Protein AF-A0A1I1YSG8-F1 (afdb_monomer_lite)

Sequence (200 aa):
MDFLTKIHLIKENAFDRLKYILCMRNKAVDENINRKFSKITLKFNRYLRQESHEIKENDGLEVFPCIYSEQLEISSKKGTIEIKQHFDDELECVKIYYMPEAVEMLFEYYRTIGVFSDFYELKEPIIKENNNDFIEAVIDEYILVLEYCKSKKIEVRGSFDLSGLPRNYSEFVNPLLDFLEFFNITEMFNSHLYLNKRTK

Structure (mmCIF, N/CA/C/O backbone):
data_AF-A0A1I1YSG8-F1
#
_entry.id   AF-A0A1I1YSG8-F1
#
loop_
_atom_site.group_PDB
_atom_site.id
_atom_site.type_symbol
_atom_site.label_atom_id
_atom_site.label_alt_id
_atom_site.label_comp_id
_atom_site.label_asym_id
_atom_site.label_entity_id
_atom_site.label_seq_id
_atom_site.pdbx_PDB_ins_code
_atom_site.Cartn_x
_atom_site.Cartn_y
_atom_site.Cartn_z
_atom_site.occupancy
_atom_site.B_iso_or_equiv
_atom_site.auth_seq_id
_atom_site.auth_comp_id
_atom_site.auth_asym_id
_atom_site.auth_atom_id
_atom_site.pdbx_PDB_model_num
ATOM 1 N N . MET A 1 1 ? -25.149 20.192 1.346 1.00 54.06 1 MET A N 1
ATOM 2 C CA . MET A 1 1 ? -24.445 19.251 2.239 1.00 54.06 1 MET A CA 1
ATOM 3 C C . MET A 1 1 ? -23.118 19.894 2.606 1.00 54.06 1 MET A C 1
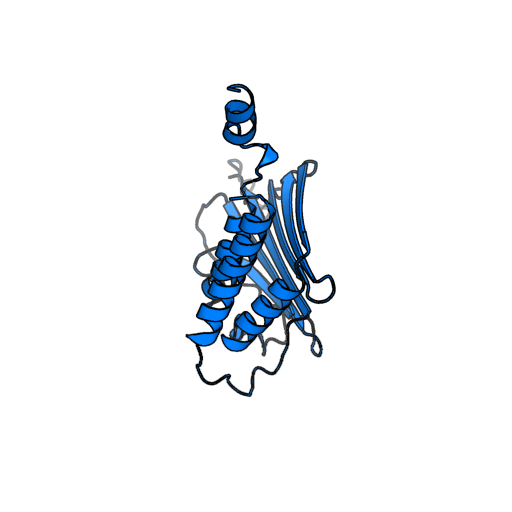ATOM 5 O O . MET A 1 1 ? -22.427 20.328 1.687 1.00 54.06 1 MET A O 1
ATOM 9 N N . ASP A 1 2 ? -22.823 20.071 3.895 1.00 57.84 2 ASP A N 1
ATOM 10 C CA . ASP A 1 2 ? -21.572 20.713 4.318 1.00 57.84 2 ASP A CA 1
ATOM 11 C C . ASP A 1 2 ? -20.366 19.758 4.215 1.00 57.84 2 ASP A C 1
ATOM 13 O O . ASP A 1 2 ? -20.515 18.551 4.006 1.00 57.84 2 ASP A O 1
ATOM 17 N N . PHE A 1 3 ? -19.166 20.326 4.320 1.00 47.53 3 PHE A N 1
ATOM 18 C CA . PHE A 1 3 ? -17.886 19.629 4.183 1.00 47.53 3 PHE A CA 1
ATOM 19 C C . PHE A 1 3 ? -17.679 18.519 5.224 1.00 47.53 3 PHE A C 1
ATOM 21 O O . PHE A 1 3 ? -17.165 17.453 4.892 1.00 47.53 3 PHE A O 1
ATOM 28 N N . LEU A 1 4 ? -18.122 18.731 6.464 1.00 46.38 4 LEU A N 1
ATOM 29 C CA . LEU A 1 4 ? -17.990 17.755 7.546 1.00 46.38 4 LEU A CA 1
ATOM 30 C C . LEU A 1 4 ? -18.953 16.584 7.347 1.00 46.38 4 LEU A C 1
ATOM 32 O O . LEU A 1 4 ? -18.571 15.436 7.550 1.00 46.38 4 LEU A O 1
ATOM 36 N N . THR A 1 5 ? -20.161 16.865 6.861 1.00 50.50 5 THR A N 1
ATOM 37 C CA . THR A 1 5 ? -21.160 15.853 6.498 1.00 50.50 5 THR A CA 1
ATOM 38 C C . THR A 1 5 ? -20.665 14.990 5.340 1.00 50.50 5 THR A C 1
ATOM 40 O O . THR A 1 5 ? -20.824 13.773 5.371 1.00 50.50 5 THR A O 1
ATOM 43 N N . LYS A 1 6 ? -20.000 15.596 4.343 1.00 53.84 6 LYS A N 1
ATOM 44 C CA . LYS A 1 6 ? -19.309 14.840 3.294 1.00 53.84 6 LYS A CA 1
ATOM 45 C C . LYS A 1 6 ? -18.189 13.995 3.887 1.00 53.84 6 LYS A C 1
ATOM 47 O O . LYS A 1 6 ? -18.248 12.795 3.712 1.00 53.84 6 LYS A O 1
ATOM 52 N N . ILE A 1 7 ? -17.235 14.554 4.639 1.00 54.56 7 ILE A N 1
ATOM 53 C CA . ILE A 1 7 ? -16.144 13.778 5.274 1.00 54.56 7 ILE A CA 1
ATOM 54 C C . ILE A 1 7 ? -16.671 12.603 6.104 1.00 54.56 7 ILE A C 1
ATOM 56 O O . ILE A 1 7 ? -16.072 11.528 6.100 1.00 54.56 7 ILE A O 1
ATOM 60 N N . HIS A 1 8 ? -17.785 12.791 6.803 1.00 53.78 8 HIS A N 1
ATOM 61 C CA . HIS A 1 8 ? -18.416 11.724 7.561 1.00 53.78 8 HIS A CA 1
ATOM 62 C C . HIS A 1 8 ? -18.966 10.626 6.643 1.00 53.78 8 HIS A C 1
ATOM 64 O O . HIS A 1 8 ? -18.584 9.475 6.810 1.00 53.78 8 HIS A O 1
ATOM 70 N N . LEU A 1 9 ? -19.725 10.983 5.598 1.00 56.22 9 LEU A N 1
ATOM 71 C CA . LEU A 1 9 ? -20.190 10.038 4.572 1.00 56.22 9 LEU A CA 1
ATOM 72 C C . LEU A 1 9 ? -19.035 9.329 3.847 1.00 56.22 9 LEU A C 1
ATOM 74 O O . LEU A 1 9 ? -19.148 8.173 3.460 1.00 56.22 9 LEU A O 1
ATOM 78 N N . ILE A 1 10 ? -17.942 10.048 3.609 1.00 55.84 10 ILE A N 1
ATOM 79 C CA . ILE A 1 10 ? -16.715 9.576 2.965 1.00 55.84 10 ILE A CA 1
ATOM 80 C C . ILE A 1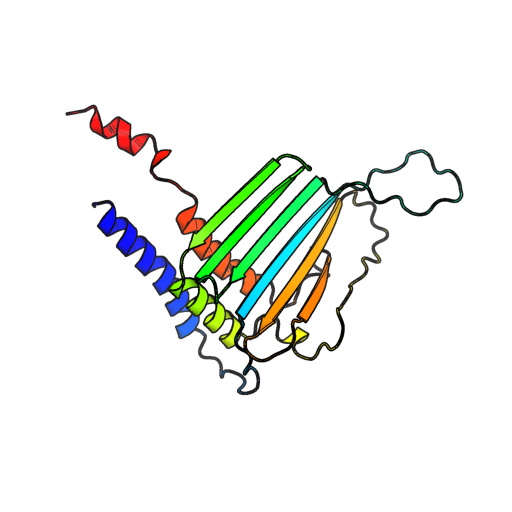 10 ? -16.085 8.467 3.818 1.00 55.84 10 ILE A C 1
ATOM 82 O O . ILE A 1 10 ? -15.815 7.372 3.323 1.00 55.84 10 ILE A O 1
ATOM 86 N N . LYS A 1 11 ? -15.899 8.742 5.115 1.00 57.19 11 LYS A N 1
ATOM 87 C CA . LYS A 1 11 ? -15.406 7.758 6.078 1.00 57.19 11 LYS A CA 1
ATOM 88 C C . LYS A 1 11 ? -16.375 6.586 6.186 1.00 57.19 11 LYS A C 1
ATOM 90 O O . LYS A 1 11 ? -15.945 5.456 6.018 1.00 57.19 11 LYS A O 1
ATOM 95 N N . GLU A 1 12 ? -17.664 6.830 6.390 1.00 60.53 12 GLU A N 1
ATOM 96 C CA . GLU A 1 12 ? -18.647 5.750 6.511 1.00 60.53 12 GLU A CA 1
ATOM 97 C C . GLU A 1 12 ? -18.667 4.857 5.269 1.00 60.53 12 GLU A C 1
ATOM 99 O O . GLU A 1 12 ? -18.519 3.658 5.416 1.00 60.53 12 GLU A O 1
ATOM 104 N N . ASN A 1 13 ? -18.674 5.391 4.043 1.00 63.72 13 ASN A N 1
ATOM 105 C CA . ASN A 1 13 ? -18.717 4.556 2.835 1.00 63.72 13 ASN A CA 1
ATOM 106 C C . ASN A 1 13 ? -17.455 3.705 2.607 1.00 63.72 13 ASN A C 1
ATOM 108 O O . ASN A 1 13 ? -17.569 2.544 2.210 1.00 63.72 13 ASN A O 1
ATOM 112 N N . ALA A 1 14 ? -16.255 4.252 2.835 1.00 61.12 14 ALA A N 1
ATOM 113 C CA . ALA A 1 14 ? -15.013 3.487 2.690 1.00 61.12 14 ALA A CA 1
ATOM 114 C C . ALA A 1 14 ? -14.918 2.378 3.754 1.00 61.12 14 ALA A C 1
ATOM 116 O O . ALA A 1 14 ? -14.583 1.229 3.454 1.00 61.12 14 ALA A O 1
ATOM 117 N N . PHE A 1 15 ? -15.285 2.708 4.993 1.00 65.00 15 PHE A N 1
ATOM 118 C CA . PHE A 1 15 ? -15.320 1.756 6.097 1.00 65.00 15 PHE A CA 1
ATOM 119 C C . PHE A 1 15 ? -16.438 0.723 5.934 1.00 65.00 15 PHE A C 1
ATOM 121 O O . PHE A 1 15 ? -16.225 -0.449 6.226 1.00 65.00 15 PHE A O 1
ATOM 128 N N . ASP A 1 16 ? -17.606 1.112 5.435 1.00 66.06 16 ASP A N 1
ATOM 129 C CA . ASP A 1 16 ? -18.751 0.227 5.246 1.00 66.06 16 ASP A CA 1
ATOM 130 C C . ASP A 1 16 ? -18.537 -0.726 4.076 1.00 66.06 16 ASP A C 1
ATOM 132 O O . ASP A 1 16 ? -18.952 -1.877 4.166 1.00 66.06 16 ASP A O 1
ATOM 136 N N . ARG A 1 17 ? -17.803 -0.325 3.029 1.00 63.81 17 ARG A N 1
ATOM 137 C CA . ARG A 1 17 ? -17.338 -1.263 1.995 1.00 63.81 17 ARG A CA 1
ATOM 138 C C . ARG A 1 17 ? -16.369 -2.294 2.561 1.00 63.81 17 ARG A C 1
ATOM 140 O O . ARG A 1 17 ? -16.567 -3.483 2.330 1.00 63.81 17 ARG A O 1
ATOM 147 N N . LEU A 1 18 ? -15.376 -1.877 3.351 1.00 63.28 18 LEU A N 1
ATOM 148 C CA . LEU A 1 18 ? -14.463 -2.815 4.014 1.00 63.28 18 LEU A CA 1
ATOM 149 C C . LEU A 1 18 ? -15.209 -3.740 4.991 1.00 63.28 18 LEU A C 1
ATOM 151 O O . LEU A 1 18 ? -14.988 -4.949 4.975 1.00 63.28 18 LEU A O 1
ATOM 155 N N . LYS A 1 19 ? -16.148 -3.213 5.787 1.00 65.56 19 LYS A N 1
ATOM 156 C CA . LYS A 1 19 ? -17.018 -4.013 6.668 1.00 65.56 19 LYS A CA 1
ATOM 157 C C . LYS A 1 19 ? -17.911 -4.968 5.883 1.00 65.56 19 LYS A C 1
ATOM 159 O O . LYS A 1 19 ? -18.074 -6.108 6.300 1.00 65.56 19 LYS A O 1
ATOM 164 N N . TYR A 1 20 ? -18.482 -4.534 4.762 1.00 62.97 20 TYR A N 1
ATOM 165 C CA . TYR A 1 20 ? -19.307 -5.370 3.893 1.00 62.97 20 TYR A CA 1
ATOM 166 C C . TYR A 1 20 ? -18.487 -6.524 3.315 1.00 62.97 20 TYR A C 1
ATOM 168 O O . TYR A 1 20 ? -18.907 -7.675 3.394 1.00 62.97 20 TYR A O 1
ATOM 176 N N . ILE A 1 21 ? -17.282 -6.238 2.817 1.00 60.44 21 ILE A N 1
ATOM 177 C CA . ILE A 1 21 ? -16.343 -7.248 2.325 1.00 60.44 21 ILE A CA 1
ATOM 178 C C . ILE A 1 21 ? -15.986 -8.248 3.441 1.00 60.44 21 ILE A C 1
ATOM 180 O O . ILE A 1 21 ? -16.036 -9.458 3.211 1.00 60.44 21 ILE A O 1
ATOM 184 N N . LEU A 1 22 ? -15.684 -7.761 4.651 1.00 60.78 22 LEU A N 1
ATOM 185 C CA . LEU A 1 22 ? -15.414 -8.593 5.831 1.00 60.78 22 LEU A CA 1
ATOM 186 C C . LEU A 1 22 ? -16.625 -9.463 6.216 1.00 60.78 22 LEU A C 1
ATOM 188 O O . LEU A 1 22 ? -16.469 -10.646 6.502 1.00 60.78 22 LEU A O 1
ATOM 192 N N . CYS A 1 23 ? -17.837 -8.907 6.182 1.00 57.88 23 CYS A N 1
ATOM 193 C CA . CYS A 1 23 ? -19.070 -9.591 6.579 1.00 57.88 23 CYS A CA 1
ATOM 194 C C . CYS A 1 23 ? -19.505 -10.663 5.564 1.00 57.88 23 CYS A C 1
ATOM 196 O O . CYS A 1 23 ? -19.929 -11.754 5.946 1.00 57.88 23 CYS A O 1
ATOM 198 N N . MET A 1 24 ? -19.349 -10.387 4.265 1.00 50.38 24 MET A N 1
ATOM 199 C CA . MET A 1 24 ? -19.708 -11.313 3.184 1.00 50.38 24 MET A CA 1
ATOM 200 C C . MET A 1 24 ? -18.716 -12.475 3.034 1.00 50.38 24 MET A C 1
ATOM 202 O O . MET A 1 24 ? -19.059 -13.505 2.452 1.00 50.38 24 MET A O 1
ATOM 206 N N . ARG A 1 25 ? -17.493 -12.342 3.562 1.00 56.19 25 ARG A N 1
ATOM 207 C CA . ARG A 1 25 ? -16.444 -13.373 3.512 1.00 56.19 25 ARG A CA 1
ATOM 208 C C . ARG A 1 25 ? -16.204 -14.051 4.864 1.00 56.19 25 ARG A C 1
ATOM 210 O O . ARG A 1 25 ? -15.069 -14.373 5.196 1.00 56.19 25 ARG A O 1
ATOM 217 N N . ASN A 1 26 ? -17.282 -14.389 5.577 1.00 45.28 26 ASN A N 1
ATOM 218 C CA . ASN A 1 26 ? -17.283 -15.428 6.618 1.00 45.28 26 ASN A CA 1
ATOM 219 C C . ASN A 1 26 ? -17.015 -16.819 5.997 1.00 45.28 26 ASN A C 1
ATOM 221 O O . ASN A 1 26 ? -17.873 -17.700 5.974 1.00 45.28 26 ASN A O 1
ATOM 225 N N . LYS A 1 27 ? -15.820 -17.026 5.442 1.00 46.84 27 LYS A N 1
ATOM 226 C CA . LYS A 1 27 ? -15.249 -18.365 5.299 1.00 46.84 27 LYS A CA 1
ATOM 227 C C . LYS A 1 27 ? -14.466 -18.634 6.571 1.00 46.84 27 LYS A C 1
ATOM 229 O O . LYS A 1 27 ? -13.828 -17.721 7.085 1.00 46.84 27 LYS A O 1
ATOM 234 N N . ALA A 1 28 ? -14.578 -19.861 7.081 1.00 43.72 28 ALA A N 1
ATOM 235 C CA . ALA A 1 28 ? -13.826 -20.335 8.232 1.00 43.72 28 ALA A CA 1
ATOM 236 C C . ALA A 1 28 ? -12.389 -19.816 8.133 1.00 43.72 28 ALA A C 1
ATOM 238 O O . ALA A 1 28 ? -11.673 -20.164 7.193 1.00 43.72 28 ALA A O 1
ATOM 239 N N . VAL A 1 29 ? -12.021 -18.918 9.051 1.00 47.06 29 VAL A N 1
ATOM 240 C CA . VAL A 1 29 ? -10.628 -18.535 9.247 1.00 47.06 29 VAL A CA 1
ATOM 241 C C . VAL A 1 29 ? -9.927 -19.850 9.511 1.00 47.06 29 VAL A C 1
ATOM 243 O O . VAL A 1 29 ? -10.262 -20.531 10.479 1.00 47.06 29 VAL A O 1
ATOM 246 N N . ASP A 1 30 ? -9.032 -20.247 8.616 1.00 45.69 30 ASP A N 1
ATOM 247 C CA . ASP A 1 30 ? -8.167 -21.379 8.885 1.00 45.69 30 ASP A CA 1
ATOM 248 C C . ASP A 1 30 ? -7.435 -21.018 10.184 1.00 45.69 30 ASP A C 1
ATOM 250 O O . ASP A 1 30 ? -6.672 -20.046 10.219 1.00 45.69 30 ASP A O 1
ATOM 254 N N . GLU A 1 31 ? -7.754 -21.703 11.289 1.00 44.84 31 GLU A N 1
ATOM 255 C CA . GLU A 1 31 ? -7.276 -21.359 12.640 1.00 44.84 31 GLU A CA 1
ATOM 256 C C . GLU A 1 31 ? -5.734 -21.331 12.711 1.00 44.84 31 GLU A C 1
ATOM 258 O O . GLU A 1 31 ? -5.145 -20.778 13.642 1.00 44.84 31 GLU A O 1
ATOM 263 N N . ASN A 1 32 ? -5.073 -21.851 11.673 1.00 45.09 32 ASN A N 1
ATOM 264 C CA . ASN A 1 32 ? -3.636 -21.811 11.452 1.00 45.09 32 ASN A CA 1
ATOM 265 C C . ASN A 1 32 ? -3.062 -20.461 10.972 1.00 45.09 32 ASN A C 1
ATOM 267 O O . ASN A 1 32 ? -1.853 -20.255 11.109 1.00 45.09 32 ASN A O 1
ATOM 271 N N . ILE A 1 33 ? -3.852 -19.494 10.483 1.00 55.28 33 ILE A N 1
ATOM 272 C CA . ILE A 1 33 ? -3.335 -18.167 10.076 1.00 55.28 33 ILE A CA 1
ATOM 273 C C . ILE A 1 33 ? -3.348 -17.207 11.278 1.00 55.28 33 ILE A C 1
ATOM 275 O O . ILE A 1 33 ? -4.075 -16.215 11.349 1.00 55.28 33 ILE A O 1
ATOM 279 N N . ASN A 1 34 ? -2.520 -17.498 12.283 1.00 58.62 34 ASN A N 1
ATOM 280 C CA . ASN A 1 34 ? -2.457 -16.721 13.531 1.00 58.62 34 ASN A CA 1
ATOM 281 C C . ASN A 1 34 ? -1.457 -15.542 13.488 1.00 58.62 34 ASN A C 1
ATOM 283 O O . ASN A 1 34 ? -1.027 -15.024 14.522 1.00 58.62 34 ASN A O 1
ATOM 287 N N . ARG A 1 35 ? -1.015 -15.118 12.297 1.00 71.62 35 ARG A N 1
ATOM 288 C CA . ARG A 1 35 ? 0.006 -14.069 12.157 1.00 71.62 35 ARG A CA 1
ATOM 289 C C . ARG A 1 35 ? -0.627 -12.739 11.755 1.00 71.62 35 ARG A C 1
ATOM 291 O O . ARG A 1 35 ? -1.001 -12.540 10.607 1.00 71.62 35 ARG A O 1
ATOM 298 N N . LYS A 1 36 ? -0.710 -11.809 12.710 1.00 83.62 36 LYS A N 1
ATOM 299 C CA . LYS A 1 36 ? -1.115 -10.416 12.461 1.00 83.62 36 LYS A CA 1
ATOM 300 C C . LYS A 1 36 ? 0.029 -9.658 11.782 1.00 83.62 36 LYS A C 1
ATOM 302 O O . LYS A 1 36 ? 1.152 -9.662 12.298 1.00 83.62 36 LYS A O 1
ATOM 307 N N . PHE A 1 37 ? -0.255 -9.015 10.650 1.00 89.56 37 PHE A N 1
ATOM 308 C CA . PHE A 1 37 ? 0.682 -8.100 9.999 1.00 89.56 37 PHE A CA 1
ATOM 309 C C . PHE A 1 37 ? 0.957 -6.891 10.902 1.00 89.56 37 PHE A C 1
ATOM 311 O O . PHE A 1 37 ? 0.049 -6.335 11.518 1.00 89.56 37 PHE A O 1
ATOM 318 N N . SER A 1 38 ? 2.218 -6.478 10.976 1.00 92.69 38 SER A N 1
ATOM 319 C CA . SER A 1 38 ? 2.633 -5.205 11.572 1.00 92.69 38 SER A CA 1
ATOM 320 C C . SER A 1 38 ? 2.964 -4.170 10.500 1.00 92.69 38 SER A C 1
ATOM 322 O O . SER A 1 38 ? 2.712 -2.979 10.706 1.00 92.69 38 SER A O 1
ATOM 324 N N . LYS A 1 39 ? 3.502 -4.618 9.360 1.00 95.56 39 LYS A N 1
ATOM 325 C CA . LYS A 1 39 ? 3.820 -3.778 8.208 1.00 95.56 39 LYS A CA 1
ATOM 326 C C . LYS A 1 39 ? 3.826 -4.602 6.923 1.00 95.56 39 LYS A C 1
ATOM 328 O O . LYS A 1 39 ? 4.306 -5.733 6.916 1.00 95.56 39 LYS A O 1
ATOM 333 N N . ILE A 1 40 ? 3.334 -4.015 5.841 1.00 95.00 40 ILE A N 1
ATOM 334 C CA . ILE A 1 40 ? 3.500 -4.532 4.481 1.00 95.00 40 ILE A CA 1
ATOM 335 C C . ILE A 1 40 ? 4.213 -3.449 3.682 1.00 95.00 40 ILE A C 1
ATOM 337 O O . ILE A 1 40 ? 3.770 -2.301 3.679 1.00 95.00 40 ILE A O 1
ATOM 341 N N . THR A 1 41 ? 5.308 -3.804 3.018 1.00 95.88 41 THR A N 1
ATOM 342 C CA . THR A 1 41 ? 6.000 -2.915 2.083 1.00 95.88 41 THR A CA 1
ATOM 343 C C . THR A 1 41 ? 6.055 -3.588 0.723 1.00 95.88 41 THR A C 1
ATOM 345 O O . THR A 1 41 ? 6.567 -4.696 0.612 1.00 95.88 41 THR A O 1
ATOM 348 N N . LEU A 1 42 ? 5.550 -2.921 -0.305 1.00 94.69 42 LEU A N 1
ATOM 349 C CA . LEU A 1 42 ? 5.677 -3.347 -1.692 1.00 94.69 42 LEU A CA 1
ATOM 350 C C . LEU A 1 42 ? 6.506 -2.300 -2.424 1.00 94.69 42 LEU A C 1
ATOM 352 O O . LEU A 1 42 ? 6.148 -1.126 -2.423 1.00 94.69 42 LEU A O 1
ATOM 356 N N . LYS A 1 43 ? 7.609 -2.728 -3.026 1.00 93.06 43 LYS A N 1
ATOM 357 C CA . LYS A 1 43 ? 8.406 -1.924 -3.949 1.00 93.06 43 LYS A CA 1
ATOM 358 C C . LYS A 1 43 ? 8.192 -2.454 -5.350 1.00 93.06 43 LYS A C 1
ATOM 360 O O . LYS A 1 43 ? 8.248 -3.666 -5.531 1.00 93.06 43 LYS A O 1
ATOM 365 N N . PHE A 1 44 ? 7.984 -1.559 -6.293 1.00 91.06 44 PHE A N 1
ATOM 366 C CA . PHE A 1 44 ? 7.903 -1.824 -7.716 1.00 91.06 44 PHE A CA 1
ATOM 367 C C . PHE A 1 44 ? 8.987 -1.003 -8.405 1.00 91.06 44 PHE A C 1
ATOM 369 O O . PHE A 1 44 ? 9.105 0.189 -8.134 1.00 91.06 44 PHE A O 1
ATOM 376 N N . ASN A 1 45 ? 9.764 -1.630 -9.277 1.00 87.25 45 ASN A N 1
ATOM 377 C CA . ASN A 1 45 ? 10.790 -0.970 -10.071 1.00 87.25 45 ASN A CA 1
ATOM 378 C C . ASN A 1 45 ? 10.546 -1.278 -11.542 1.00 87.25 45 ASN A C 1
ATOM 380 O O . ASN A 1 45 ? 10.269 -2.423 -11.897 1.00 87.25 45 ASN A O 1
ATOM 384 N N . ARG A 1 46 ? 10.714 -0.266 -12.387 1.00 83.81 46 ARG A N 1
ATOM 385 C CA . ARG A 1 46 ? 10.673 -0.390 -13.839 1.00 83.81 46 ARG A CA 1
ATOM 386 C C . ARG A 1 46 ? 12.007 0.043 -14.432 1.00 83.81 46 ARG A C 1
ATOM 388 O O . ARG A 1 46 ? 12.438 1.189 -14.269 1.00 83.81 46 ARG A O 1
ATOM 395 N N . TYR A 1 47 ? 12.619 -0.871 -15.172 1.00 76.44 47 TYR A N 1
ATOM 396 C CA . TYR A 1 47 ? 13.876 -0.674 -15.885 1.00 76.44 47 TYR A CA 1
ATOM 397 C C . TYR A 1 47 ? 13.612 -0.672 -17.390 1.00 76.44 47 TYR A C 1
ATOM 399 O O . TYR A 1 47 ? 12.894 -1.543 -17.878 1.00 76.44 47 TYR A O 1
ATOM 407 N N . LEU A 1 48 ? 14.205 0.264 -18.140 1.00 66.44 48 LEU A N 1
ATOM 408 C CA . LEU A 1 48 ? 14.247 0.157 -19.601 1.00 66.44 48 LEU A CA 1
ATOM 409 C C . LEU A 1 48 ? 15.519 -0.588 -20.012 1.00 66.44 48 LEU A C 1
ATOM 411 O O . LEU A 1 48 ? 16.628 -0.153 -19.719 1.00 66.44 48 LEU A O 1
ATOM 415 N N . ARG A 1 49 ? 15.362 -1.702 -20.715 1.00 59.31 49 ARG A N 1
ATOM 416 C CA . ARG A 1 49 ? 16.432 -2.425 -21.394 1.00 59.31 49 ARG A CA 1
ATOM 417 C C . ARG A 1 49 ? 16.628 -1.810 -22.779 1.00 59.31 49 ARG A C 1
ATOM 419 O O . ARG A 1 49 ? 15.773 -1.944 -23.647 1.00 59.31 49 ARG A O 1
ATOM 426 N N . GLN A 1 50 ? 17.754 -1.138 -22.995 1.00 50.22 50 GLN A N 1
ATOM 427 C CA . GLN A 1 50 ? 18.132 -0.659 -24.322 1.00 50.22 50 GLN A CA 1
ATOM 428 C C . GLN A 1 50 ? 18.724 -1.824 -25.129 1.00 50.22 50 GLN A C 1
ATOM 430 O O . GLN A 1 50 ? 19.599 -2.538 -24.639 1.00 50.22 50 GLN A O 1
ATOM 435 N N . GLU A 1 51 ? 18.261 -2.032 -26.364 1.00 50.03 51 GLU A N 1
ATOM 436 C CA . GLU A 1 51 ? 18.945 -2.932 -27.295 1.00 50.03 51 GLU A CA 1
ATOM 437 C C . GLU A 1 51 ? 20.301 -2.318 -27.659 1.00 50.03 51 GLU A C 1
ATOM 439 O O . GLU A 1 51 ? 20.375 -1.251 -28.275 1.00 50.03 51 GLU A O 1
ATOM 444 N N . SER A 1 52 ? 21.396 -2.973 -27.279 1.00 43.78 52 SER A N 1
ATOM 445 C CA . SER A 1 52 ? 22.707 -2.638 -27.818 1.00 43.78 52 SER A CA 1
ATOM 446 C C . SER A 1 52 ? 22.753 -3.094 -29.279 1.00 43.78 52 SER A C 1
ATOM 448 O O . SER A 1 52 ? 22.867 -4.276 -29.587 1.00 43.78 52 SER A O 1
ATOM 450 N N . HIS A 1 53 ? 22.683 -2.153 -30.221 1.00 43.81 53 HIS A N 1
ATOM 451 C CA . HIS A 1 53 ? 22.964 -2.429 -31.638 1.00 43.81 53 HIS A CA 1
ATOM 452 C C . HIS A 1 53 ? 24.463 -2.660 -31.933 1.00 43.81 53 HIS A C 1
ATOM 454 O O . HIS A 1 53 ? 24.856 -2.751 -33.092 1.00 43.81 53 HIS A O 1
ATOM 460 N N . GLU A 1 54 ? 25.303 -2.822 -30.908 1.00 41.62 54 GLU A N 1
ATOM 461 C CA . GLU A 1 54 ? 26.710 -3.197 -31.051 1.00 41.62 54 GLU A CA 1
ATOM 462 C C . GLU A 1 54 ? 27.040 -4.361 -30.113 1.00 41.62 54 GLU A C 1
ATOM 464 O O . GLU A 1 54 ? 27.478 -4.180 -28.978 1.00 41.62 54 GLU A O 1
ATOM 469 N N . ILE A 1 55 ? 26.831 -5.586 -30.598 1.00 44.44 55 ILE A N 1
ATOM 470 C CA . ILE A 1 55 ? 27.361 -6.784 -29.949 1.00 44.44 55 ILE A CA 1
ATOM 471 C C . ILE A 1 55 ? 28.878 -6.787 -30.173 1.00 44.44 55 ILE A C 1
ATOM 473 O O . ILE A 1 55 ? 29.359 -7.157 -31.244 1.00 44.44 55 ILE A O 1
ATOM 477 N N . LYS A 1 56 ? 29.645 -6.380 -29.158 1.00 43.97 56 LYS A N 1
ATOM 478 C CA . LYS A 1 56 ? 31.000 -6.905 -28.976 1.00 43.97 56 LYS A CA 1
ATOM 479 C C . LYS A 1 56 ? 30.865 -8.234 -28.243 1.00 43.97 56 LYS A C 1
ATOM 481 O O . LYS A 1 56 ? 30.304 -8.293 -27.154 1.00 43.97 56 LYS A O 1
ATOM 486 N N . GLU A 1 57 ? 31.349 -9.296 -28.874 1.00 47.81 57 GLU A N 1
ATOM 487 C CA . GLU A 1 57 ? 31.468 -10.635 -28.299 1.00 47.81 57 GLU A CA 1
ATOM 488 C C . GLU A 1 57 ? 32.348 -10.590 -27.033 1.00 47.81 57 GLU A C 1
ATOM 490 O O . GLU A 1 57 ? 33.562 -10.735 -27.151 1.00 47.81 57 GLU A O 1
ATOM 495 N N . ASN A 1 58 ? 31.774 -10.319 -25.848 1.00 47.12 58 ASN A N 1
ATOM 496 C CA . ASN A 1 58 ? 32.135 -10.966 -24.568 1.00 47.12 58 ASN A CA 1
ATOM 497 C C . ASN A 1 58 ? 31.565 -10.370 -23.272 1.00 47.12 58 ASN A C 1
ATOM 499 O O . ASN A 1 58 ? 31.851 -10.947 -22.229 1.00 47.12 58 ASN A O 1
ATOM 503 N N . ASP A 1 59 ? 30.767 -9.305 -23.262 1.00 47.41 59 ASP A N 1
ATOM 504 C CA . ASP A 1 59 ? 30.337 -8.729 -21.978 1.00 47.41 59 ASP A CA 1
ATOM 505 C C . ASP A 1 59 ? 28.842 -8.938 -21.713 1.00 47.41 59 ASP A C 1
ATOM 507 O O . ASP A 1 59 ? 27.995 -8.776 -22.593 1.00 47.41 59 ASP A O 1
ATOM 511 N N . GLY A 1 60 ? 28.548 -9.408 -20.495 1.00 51.00 60 GLY A N 1
ATOM 512 C CA . GLY A 1 60 ? 27.214 -9.767 -20.020 1.00 51.00 60 GLY A CA 1
ATOM 513 C C . GLY A 1 60 ? 26.206 -8.627 -20.153 1.00 51.00 60 GLY A C 1
ATOM 514 O O . GLY A 1 60 ? 26.584 -7.466 -20.264 1.00 51.00 60 GLY A O 1
ATOM 515 N N . LEU A 1 61 ? 24.914 -8.974 -20.145 1.00 49.06 61 LEU A N 1
ATOM 516 C CA . LEU A 1 61 ? 23.814 -8.010 -20.222 1.00 49.06 61 LEU A CA 1
ATOM 517 C C . LEU A 1 61 ? 24.048 -6.827 -19.261 1.00 49.06 61 LEU A C 1
ATOM 519 O O . LEU A 1 61 ? 23.908 -6.979 -18.047 1.00 49.06 61 LEU A O 1
ATOM 523 N N . GLU A 1 62 ? 24.356 -5.647 -19.799 1.00 48.84 62 GLU A N 1
ATOM 524 C CA . GLU A 1 62 ? 24.339 -4.404 -19.031 1.00 48.84 62 GLU A CA 1
ATOM 525 C C . GLU A 1 62 ? 22.878 -4.018 -18.761 1.00 48.84 62 GLU A C 1
ATOM 527 O O . GLU A 1 62 ? 22.105 -3.720 -19.673 1.00 48.84 62 GLU A O 1
ATOM 532 N N . VAL A 1 63 ? 22.477 -4.069 -17.489 1.00 53.19 63 VAL A N 1
ATOM 533 C CA . VAL A 1 63 ? 21.185 -3.552 -17.025 1.00 53.19 63 VAL A CA 1
ATOM 534 C C . VAL A 1 63 ? 21.342 -2.054 -16.739 1.00 53.19 63 VAL A C 1
ATOM 536 O O . VAL A 1 63 ? 22.226 -1.645 -15.989 1.00 53.19 63 VAL A O 1
ATOM 539 N N . PHE A 1 64 ? 20.484 -1.244 -17.360 1.00 57.72 64 PHE A N 1
ATOM 540 C CA . PHE A 1 64 ? 20.464 0.223 -17.299 1.00 57.72 64 PHE A CA 1
ATOM 541 C C . PHE A 1 64 ? 19.817 0.763 -16.001 1.00 57.72 64 PHE A C 1
ATOM 543 O O . PHE A 1 64 ? 19.138 0.008 -15.297 1.00 57.72 64 PHE A O 1
ATOM 550 N N . PRO A 1 65 ? 20.009 2.059 -15.660 1.00 63.88 65 PRO A N 1
ATOM 551 C CA . PRO A 1 65 ? 19.454 2.670 -14.447 1.00 63.88 65 PRO A CA 1
ATOM 552 C C . PRO A 1 65 ? 17.923 2.556 -14.353 1.00 63.88 65 PRO A C 1
ATOM 554 O O . PRO A 1 65 ? 17.213 2.571 -15.357 1.00 63.88 65 PRO A O 1
ATOM 557 N N . CYS A 1 66 ? 17.416 2.446 -13.122 1.00 67.12 66 CYS A N 1
ATOM 558 C CA . CYS A 1 66 ? 15.987 2.483 -12.813 1.00 67.12 66 CYS A CA 1
ATOM 559 C C . CYS A 1 66 ? 15.399 3.827 -13.259 1.00 67.12 66 CYS A C 1
ATOM 561 O O . CYS A 1 66 ? 15.875 4.870 -12.823 1.00 67.12 66 CYS A O 1
ATOM 563 N N . ILE A 1 67 ? 14.357 3.808 -14.0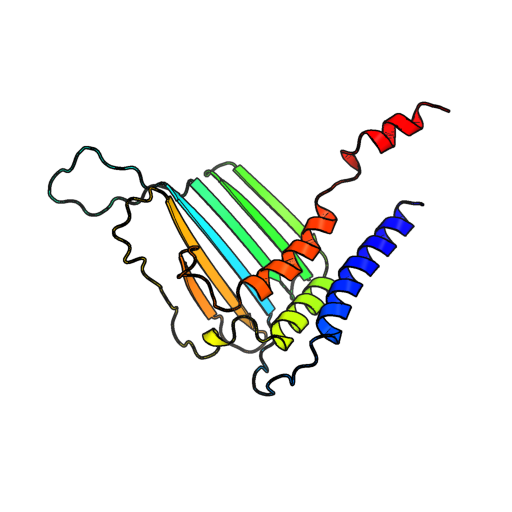90 1.00 78.75 67 ILE A N 1
ATOM 564 C CA . ILE A 1 67 ? 13.729 5.043 -14.598 1.00 78.75 67 ILE A CA 1
ATOM 565 C C . ILE A 1 67 ? 12.467 5.366 -13.807 1.00 78.75 67 ILE A C 1
ATOM 567 O O . ILE A 1 67 ? 12.012 6.499 -13.796 1.00 78.75 67 ILE A O 1
ATOM 571 N N . TYR A 1 68 ? 11.890 4.383 -13.118 1.00 86.81 68 TYR A N 1
ATOM 572 C CA . TYR A 1 68 ? 10.721 4.614 -12.290 1.00 86.81 68 TYR A CA 1
ATOM 573 C C . TYR A 1 68 ? 10.638 3.601 -11.156 1.00 86.81 68 TYR A C 1
ATOM 575 O O . TYR A 1 68 ? 10.805 2.402 -11.383 1.00 86.81 68 TYR A O 1
ATOM 583 N N . SER A 1 69 ? 10.326 4.065 -9.947 1.00 90.56 69 SER A N 1
ATOM 584 C CA . SER A 1 69 ? 9.976 3.169 -8.847 1.00 90.56 69 SER A CA 1
ATOM 585 C C . SER A 1 69 ? 8.787 3.671 -8.044 1.00 90.56 69 SER A C 1
ATOM 587 O O . SER A 1 69 ? 8.584 4.871 -7.860 1.00 90.56 69 SER A O 1
ATOM 589 N N . GLU A 1 70 ? 8.002 2.730 -7.531 1.00 93.31 70 GLU A N 1
ATOM 590 C CA . GLU A 1 70 ? 6.945 2.991 -6.565 1.00 93.31 70 GLU A CA 1
ATOM 591 C C . GLU A 1 70 ? 7.188 2.192 -5.294 1.00 93.31 70 GLU A C 1
ATOM 593 O O . GLU A 1 70 ? 7.614 1.038 -5.321 1.00 93.31 70 GLU A O 1
ATOM 598 N N . GLN A 1 71 ? 6.853 2.785 -4.157 1.00 95.06 71 GLN A N 1
ATOM 599 C CA . GLN A 1 71 ? 6.824 2.098 -2.883 1.00 95.06 71 GLN A CA 1
ATOM 600 C C . GLN A 1 71 ? 5.503 2.363 -2.175 1.00 95.06 71 GLN A C 1
ATOM 602 O O . GLN A 1 71 ? 5.185 3.500 -1.835 1.00 95.06 71 GLN A O 1
ATOM 607 N N . LEU A 1 72 ? 4.797 1.288 -1.853 1.00 96.19 72 LEU A N 1
ATOM 608 C CA . LEU A 1 72 ? 3.692 1.273 -0.910 1.00 96.19 72 LEU A CA 1
ATOM 609 C C . LEU A 1 72 ? 4.195 0.780 0.452 1.00 96.19 72 LEU A C 1
ATOM 611 O O . LEU A 1 72 ? 4.816 -0.278 0.54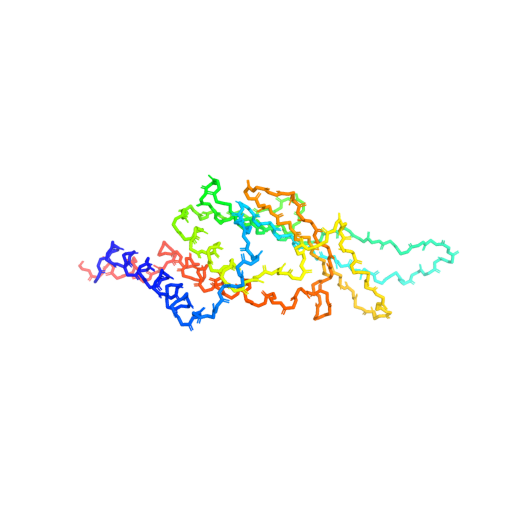4 1.00 96.19 72 LEU A O 1
ATOM 615 N N . GLU A 1 73 ? 3.877 1.498 1.524 1.00 97.06 73 GLU A N 1
ATOM 616 C CA . GLU A 1 73 ? 4.032 1.034 2.905 1.00 97.06 73 GLU A CA 1
ATOM 617 C C . GLU A 1 73 ? 2.700 1.153 3.650 1.00 97.06 73 GLU A C 1
ATOM 619 O O . GLU A 1 73 ? 2.135 2.235 3.763 1.00 97.06 73 GLU A O 1
ATOM 624 N N . ILE A 1 74 ? 2.217 0.044 4.208 1.00 96.62 74 ILE A N 1
ATOM 625 C CA . ILE A 1 74 ? 1.086 0.015 5.140 1.00 96.62 74 ILE A CA 1
ATOM 626 C C . ILE A 1 74 ? 1.645 -0.359 6.508 1.00 96.62 74 ILE A C 1
ATOM 628 O O . ILE A 1 74 ? 2.252 -1.420 6.649 1.00 96.62 74 ILE A O 1
ATOM 632 N N . SER A 1 75 ? 1.464 0.490 7.520 1.00 96.50 75 SER A N 1
ATOM 633 C CA . SER A 1 75 ? 2.110 0.338 8.828 1.00 96.50 75 SER A CA 1
ATOM 634 C C . SER A 1 75 ? 1.111 0.452 9.970 1.00 96.50 75 SER A C 1
ATOM 636 O O . SER A 1 75 ? 0.587 1.532 10.239 1.00 96.50 75 SER A O 1
ATOM 638 N N . SER A 1 76 ? 0.903 -0.639 10.715 1.00 94.25 76 SER A N 1
ATOM 639 C CA . SER A 1 76 ? 0.042 -0.625 11.909 1.00 94.25 76 SER A CA 1
ATOM 640 C C . SER A 1 76 ? 0.640 0.228 13.027 1.00 94.25 76 SER A C 1
ATOM 642 O O . SER A 1 76 ? -0.093 0.919 13.726 1.00 94.25 76 SER A O 1
ATOM 644 N N . LYS A 1 77 ? 1.973 0.250 13.162 1.00 93.81 77 LYS A N 1
ATOM 645 C CA . LYS A 1 77 ? 2.655 1.055 14.186 1.00 93.81 77 LYS A CA 1
ATOM 646 C C . LYS A 1 77 ? 2.461 2.555 13.962 1.00 93.81 77 LYS A C 1
ATOM 648 O O . LYS A 1 77 ? 2.285 3.294 14.924 1.00 93.81 77 LYS A O 1
ATOM 653 N N . LYS A 1 78 ? 2.553 3.002 12.707 1.00 95.44 78 LYS A N 1
ATOM 654 C CA . LYS A 1 78 ? 2.345 4.410 12.350 1.00 95.44 78 LYS A CA 1
ATOM 655 C C . LYS A 1 78 ? 0.863 4.741 12.161 1.00 95.44 78 LYS A C 1
ATOM 657 O O . LYS A 1 78 ? 0.501 5.906 12.244 1.00 95.44 78 LYS A O 1
ATOM 662 N N . GLY A 1 79 ? 0.024 3.741 11.888 1.00 94.88 79 GLY A N 1
ATOM 663 C CA . GLY A 1 79 ? -1.349 3.944 11.438 1.00 94.88 79 GLY A CA 1
ATOM 664 C C . GLY A 1 79 ? -1.410 4.635 10.076 1.00 94.88 79 GLY A C 1
ATOM 665 O O . GLY A 1 79 ? -2.300 5.452 9.852 1.00 94.88 79 GLY A O 1
ATOM 666 N N . THR A 1 80 ? -0.439 4.363 9.196 1.00 95.81 80 THR A N 1
ATOM 667 C CA . THR A 1 80 ? -0.303 5.041 7.900 1.00 95.81 80 THR A CA 1
ATOM 668 C C . THR A 1 80 ? -0.359 4.092 6.710 1.00 95.81 80 THR A C 1
ATOM 670 O O . THR A 1 80 ? 0.055 2.933 6.795 1.00 95.81 80 THR A O 1
ATOM 673 N N . ILE A 1 81 ? -0.844 4.635 5.593 1.00 94.81 81 ILE A N 1
ATOM 674 C CA . ILE A 1 81 ? -0.610 4.139 4.236 1.00 94.81 81 ILE A CA 1
ATOM 675 C C . ILE A 1 81 ? 0.233 5.206 3.535 1.00 94.81 81 ILE A C 1
ATOM 677 O O . ILE A 1 81 ? -0.184 6.359 3.436 1.00 94.81 81 ILE A O 1
ATOM 681 N N . GLU A 1 82 ? 1.429 4.846 3.094 1.00 95.50 82 GLU A N 1
ATOM 682 C CA . GLU A 1 82 ? 2.381 5.738 2.434 1.00 95.50 82 GLU A CA 1
ATOM 683 C C . GLU A 1 82 ? 2.629 5.241 1.009 1.00 95.50 82 GLU A C 1
ATOM 685 O O . GLU A 1 82 ? 2.892 4.057 0.808 1.00 95.50 82 GLU A O 1
ATOM 690 N N . ILE A 1 83 ? 2.549 6.141 0.030 1.00 94.50 83 ILE A N 1
ATOM 691 C CA . ILE A 1 83 ? 2.887 5.873 -1.371 1.00 94.50 83 ILE A CA 1
ATOM 692 C C . ILE A 1 83 ? 3.994 6.839 -1.760 1.00 94.50 83 ILE A C 1
ATOM 694 O O . ILE A 1 83 ? 3.817 8.054 -1.653 1.00 94.50 83 ILE A O 1
ATOM 698 N N . LYS A 1 84 ? 5.127 6.300 -2.197 1.00 94.56 84 LYS A N 1
ATOM 699 C CA . LYS A 1 84 ? 6.252 7.061 -2.737 1.00 94.56 84 LYS A CA 1
ATOM 700 C C . LYS A 1 84 ? 6.446 6.693 -4.193 1.00 94.56 84 LYS A C 1
ATOM 702 O O . LYS A 1 84 ? 6.427 5.511 -4.515 1.00 94.56 84 LYS A O 1
ATOM 707 N N . GLN A 1 85 ? 6.621 7.685 -5.046 1.00 93.75 85 GLN A N 1
ATOM 708 C CA . GLN A 1 85 ? 6.888 7.501 -6.467 1.00 93.75 85 GLN A CA 1
ATOM 709 C C . GLN A 1 85 ? 8.162 8.267 -6.800 1.00 93.75 85 GLN A C 1
ATOM 711 O O . GLN A 1 85 ? 8.244 9.458 -6.502 1.00 93.75 85 GLN A O 1
ATOM 716 N N . HIS A 1 86 ? 9.130 7.586 -7.398 1.00 91.25 86 HIS A N 1
ATOM 717 C CA . HIS A 1 86 ? 10.348 8.179 -7.930 1.00 91.25 86 HIS A CA 1
ATOM 718 C C . HIS A 1 86 ? 10.287 8.097 -9.450 1.00 91.25 86 HIS A C 1
ATOM 720 O O . HIS A 1 86 ? 10.157 7.002 -9.998 1.00 91.25 86 HIS A O 1
ATOM 726 N N . PHE A 1 87 ? 10.353 9.247 -10.112 1.00 83.50 87 PHE A N 1
ATOM 727 C CA . PHE A 1 87 ? 10.307 9.350 -11.576 1.00 83.50 87 PHE A CA 1
ATOM 728 C C . PHE A 1 87 ? 11.695 9.461 -12.212 1.00 83.50 87 PHE A C 1
ATOM 730 O O . PHE A 1 87 ? 11.829 9.248 -13.409 1.00 83.50 87 PHE A O 1
ATOM 737 N N . ASP A 1 88 ? 12.694 9.804 -11.405 1.00 76.00 88 ASP A N 1
ATOM 738 C CA . ASP A 1 88 ? 14.127 9.799 -11.681 1.00 76.00 88 ASP A CA 1
ATOM 739 C C . ASP A 1 88 ? 14.863 9.994 -10.333 1.00 76.00 88 ASP A C 1
ATOM 741 O O . ASP A 1 88 ? 14.240 9.931 -9.264 1.00 76.00 88 ASP A O 1
ATOM 745 N N . ASP A 1 89 ? 16.181 10.210 -10.365 1.00 71.75 89 ASP A N 1
ATOM 746 C CA . ASP A 1 89 ? 17.004 10.422 -9.165 1.00 71.75 89 ASP A CA 1
ATOM 747 C C . ASP A 1 89 ? 16.669 11.723 -8.402 1.00 71.75 89 ASP A C 1
ATOM 749 O O . ASP A 1 89 ? 17.053 11.872 -7.239 1.00 71.75 89 ASP A O 1
ATOM 753 N N . GLU A 1 90 ? 15.954 12.667 -9.021 1.00 80.12 90 GLU A N 1
ATOM 754 C CA . GLU A 1 90 ? 15.718 14.014 -8.490 1.00 80.12 90 GLU A CA 1
ATOM 755 C C . GLU A 1 90 ? 14.242 14.284 -8.147 1.00 80.12 90 GLU A C 1
ATOM 757 O O . GLU A 1 90 ? 13.947 15.170 -7.337 1.00 80.12 90 GLU A O 1
ATOM 762 N N . LEU A 1 91 ? 13.303 13.520 -8.715 1.00 86.81 91 LEU A N 1
ATOM 763 C CA . LEU A 1 91 ? 11.866 13.741 -8.588 1.00 86.81 91 LEU A CA 1
ATOM 764 C C . LEU A 1 91 ? 11.173 12.654 -7.757 1.00 86.81 91 LEU A C 1
ATOM 766 O O . LEU A 1 91 ? 10.897 11.547 -8.228 1.00 86.81 91 LEU A O 1
ATOM 770 N N . GLU A 1 92 ? 10.791 13.027 -6.531 1.00 92.50 92 GLU A N 1
ATOM 771 C CA . GLU A 1 92 ? 10.003 12.205 -5.606 1.00 92.50 92 GLU A CA 1
ATOM 772 C C . GLU A 1 92 ? 8.616 12.824 -5.349 1.00 92.50 92 GLU A C 1
ATOM 774 O O . GLU A 1 92 ? 8.481 14.011 -5.039 1.00 92.50 92 GLU A O 1
ATOM 779 N N . CYS A 1 93 ? 7.567 12.001 -5.413 1.00 92.12 93 CYS A N 1
ATOM 780 C CA . CYS A 1 93 ? 6.241 12.326 -4.896 1.00 92.12 93 CYS A CA 1
ATOM 781 C C . CYS A 1 93 ? 5.907 11.413 -3.714 1.00 92.12 93 CYS A C 1
ATOM 783 O O . CYS A 1 93 ? 5.996 10.192 -3.827 1.00 92.12 93 CYS A O 1
ATOM 785 N N . VAL A 1 94 ? 5.471 11.995 -2.593 1.00 93.75 94 VAL A N 1
ATOM 786 C CA . VAL A 1 94 ? 5.082 11.246 -1.392 1.00 93.75 94 VAL A CA 1
ATOM 787 C C . VAL A 1 94 ? 3.654 11.595 -0.991 1.00 93.75 94 VAL A C 1
ATOM 789 O O . VAL A 1 94 ? 3.327 12.755 -0.739 1.00 93.75 94 VAL A O 1
ATOM 792 N N . LYS A 1 95 ? 2.805 10.573 -0.871 1.00 92.12 95 LYS A N 1
ATOM 793 C CA . LYS A 1 95 ? 1.459 10.662 -0.295 1.00 92.12 95 LYS A CA 1
ATOM 794 C C . LYS A 1 95 ? 1.424 9.881 1.011 1.00 92.12 95 LYS A C 1
ATOM 796 O O . LYS A 1 95 ? 1.805 8.715 1.044 1.00 92.12 95 LYS A O 1
ATOM 801 N N . ILE A 1 96 ? 0.951 10.517 2.081 1.00 94.00 96 ILE A N 1
ATOM 802 C CA . ILE A 1 96 ? 0.826 9.899 3.407 1.00 94.00 96 ILE A CA 1
ATOM 803 C C . ILE A 1 96 ? -0.617 10.029 3.881 1.00 94.00 96 ILE A C 1
ATOM 805 O O . ILE A 1 96 ? -1.118 11.135 4.082 1.00 94.00 96 ILE A O 1
ATOM 809 N N . TYR A 1 97 ? -1.267 8.892 4.106 1.00 90.25 97 TYR A N 1
ATOM 810 C CA . TYR A 1 97 ? -2.602 8.802 4.683 1.00 90.25 97 TYR A CA 1
ATOM 811 C C . TYR A 1 97 ? -2.485 8.321 6.126 1.00 90.25 97 TYR A C 1
ATOM 813 O O . TYR A 1 97 ? -2.166 7.159 6.367 1.00 90.25 97 TYR A O 1
ATOM 821 N N . TYR A 1 98 ? -2.740 9.200 7.095 1.00 92.62 98 TYR A N 1
ATOM 822 C CA . TYR A 1 98 ? -2.791 8.834 8.513 1.00 92.62 98 TYR A CA 1
ATOM 823 C C . TYR A 1 98 ? -4.203 8.376 8.889 1.00 92.62 98 TYR A C 1
ATOM 825 O O . TYR A 1 98 ? -5.090 9.201 9.115 1.00 92.62 98 TYR A O 1
ATOM 833 N N . MET A 1 99 ? -4.425 7.060 8.898 1.00 87.50 99 MET A N 1
ATOM 834 C CA . MET A 1 99 ? -5.735 6.436 9.123 1.00 87.50 99 MET A CA 1
ATOM 835 C C . MET A 1 99 ? -5.593 5.113 9.900 1.00 87.50 99 MET A C 1
ATOM 837 O O . MET A 1 99 ? -5.735 4.036 9.315 1.00 87.50 99 MET A O 1
ATOM 841 N N . PRO A 1 100 ? -5.328 5.166 11.220 1.00 91.25 100 PRO A N 1
ATOM 842 C CA . PRO A 1 100 ? -5.051 3.975 12.028 1.00 91.25 100 PRO A CA 1
ATOM 843 C C . PRO A 1 100 ? -6.148 2.902 11.968 1.00 91.25 100 PRO A C 1
ATOM 845 O O . PRO A 1 100 ? -5.847 1.724 11.801 1.00 91.25 100 PRO A O 1
ATOM 848 N N . GLU A 1 101 ? -7.416 3.314 12.038 1.00 87.38 101 GLU A N 1
ATOM 849 C CA . GLU A 1 101 ? -8.575 2.410 11.998 1.00 87.38 101 GLU A CA 1
ATOM 850 C C . GLU A 1 101 ? -8.686 1.676 10.651 1.00 87.38 101 GLU A C 1
ATOM 852 O O . GLU A 1 101 ? -8.944 0.475 10.608 1.00 87.38 101 GLU A O 1
ATOM 857 N N . ALA A 1 102 ? -8.430 2.375 9.540 1.00 85.94 102 ALA A N 1
ATOM 858 C CA . ALA A 1 102 ? -8.456 1.773 8.210 1.00 85.94 102 ALA A CA 1
ATOM 859 C C . ALA A 1 102 ? -7.314 0.768 8.024 1.00 85.94 102 ALA A C 1
ATOM 861 O O . ALA A 1 102 ? -7.519 -0.303 7.458 1.00 85.94 102 ALA A O 1
ATOM 862 N N . VAL A 1 103 ? -6.120 1.085 8.538 1.00 91.31 103 VAL A N 1
ATOM 863 C CA . VAL A 1 103 ? -4.977 0.161 8.529 1.00 91.31 103 VAL A CA 1
ATOM 864 C C . VAL A 1 103 ? -5.295 -1.109 9.314 1.00 91.31 103 VAL A C 1
ATOM 866 O O . VAL A 1 103 ? -5.008 -2.207 8.840 1.00 91.31 103 VAL A O 1
ATOM 869 N N . GLU A 1 104 ? -5.909 -0.981 10.492 1.00 89.69 104 GLU A N 1
ATOM 870 C CA . GLU A 1 104 ? -6.325 -2.142 11.279 1.00 89.69 104 GLU A CA 1
ATOM 871 C C . GLU A 1 104 ? -7.336 -3.010 10.521 1.00 89.69 104 GLU A C 1
ATOM 873 O O . GLU A 1 104 ? -7.161 -4.227 10.446 1.00 89.69 104 GLU A O 1
ATOM 878 N N . MET A 1 105 ? -8.337 -2.393 9.893 1.00 86.00 105 MET A N 1
ATOM 879 C CA . MET A 1 105 ? -9.335 -3.115 9.103 1.00 86.00 105 MET A CA 1
ATOM 880 C C . MET A 1 105 ? -8.752 -3.792 7.863 1.00 86.00 105 MET A C 1
ATOM 882 O O . MET A 1 105 ? -9.113 -4.932 7.579 1.00 86.00 105 MET A O 1
ATOM 886 N N . LEU A 1 106 ? -7.834 -3.137 7.146 1.00 88.69 106 LEU A N 1
ATOM 887 C CA . LEU A 1 106 ? -7.134 -3.738 6.007 1.00 88.69 106 LEU A CA 1
ATOM 888 C C . LEU A 1 106 ? -6.310 -4.951 6.443 1.00 88.69 106 LEU A C 1
ATOM 890 O O . LEU A 1 106 ? -6.342 -5.987 5.784 1.00 88.69 106 LEU A O 1
ATOM 894 N N . PHE A 1 107 ? -5.600 -4.861 7.568 1.00 90.50 107 PHE A N 1
ATOM 895 C CA . PHE A 1 107 ? -4.823 -5.988 8.082 1.00 90.50 107 PHE A CA 1
ATOM 896 C C . PHE A 1 107 ? -5.700 -7.141 8.563 1.00 90.50 107 PHE A C 1
ATOM 898 O O . PHE A 1 107 ? -5.355 -8.294 8.297 1.00 90.50 107 PHE A O 1
ATOM 905 N N . GLU A 1 108 ? -6.831 -6.867 9.217 1.00 86.25 108 GLU A N 1
ATOM 906 C CA . GLU A 1 108 ? -7.771 -7.928 9.592 1.00 86.25 108 GLU A CA 1
ATOM 907 C C . GLU A 1 108 ? -8.418 -8.563 8.360 1.00 86.25 108 GLU A C 1
ATOM 909 O O . GLU A 1 108 ? -8.555 -9.786 8.296 1.00 86.25 108 GLU A O 1
ATOM 914 N N . TYR A 1 109 ? -8.730 -7.761 7.341 1.00 84.69 109 TYR A N 1
ATOM 915 C CA . TYR A 1 109 ? -9.187 -8.265 6.055 1.00 84.69 109 TYR A CA 1
ATOM 916 C C . TYR A 1 109 ? -8.151 -9.201 5.433 1.00 84.69 109 TYR A C 1
ATOM 918 O O . TYR A 1 109 ? -8.463 -10.367 5.191 1.00 84.69 109 TYR A O 1
ATOM 926 N N . TYR A 1 110 ? -6.903 -8.751 5.263 1.00 87.19 110 TYR A N 1
ATOM 927 C CA . TYR A 1 110 ? -5.844 -9.570 4.668 1.00 87.19 110 TYR A CA 1
ATOM 928 C C . TYR A 1 110 ? -5.585 -10.858 5.447 1.00 87.19 110 TYR A C 1
ATOM 930 O O . TYR A 1 110 ? -5.320 -11.896 4.840 1.00 87.19 110 TYR A O 1
ATOM 938 N N . ARG A 1 111 ? -5.697 -10.808 6.778 1.00 83.50 111 ARG A N 1
ATOM 939 C CA . ARG A 1 111 ? -5.605 -11.986 7.644 1.00 83.50 111 ARG A CA 1
ATOM 940 C C . ARG A 1 111 ? -6.760 -12.954 7.403 1.00 83.50 111 ARG A C 1
ATOM 942 O O . ARG A 1 111 ? -6.521 -14.146 7.255 1.00 83.50 111 ARG A O 1
ATOM 949 N N . THR A 1 112 ? -7.988 -12.444 7.338 1.00 80.06 112 THR A N 1
ATOM 950 C CA . THR A 1 112 ? -9.208 -13.247 7.166 1.00 80.06 112 THR A CA 1
ATOM 951 C C . THR A 1 112 ? -9.207 -13.990 5.836 1.00 80.06 112 THR A C 1
ATOM 953 O O . THR A 1 112 ? -9.562 -15.163 5.779 1.00 80.06 112 THR A O 1
ATOM 956 N N . ILE A 1 113 ? -8.775 -13.328 4.761 1.00 77.50 113 ILE A N 1
ATOM 957 C CA . ILE A 1 113 ? -8.747 -13.934 3.425 1.00 77.50 113 ILE A CA 1
ATOM 958 C C . ILE A 1 113 ? -7.442 -14.685 3.119 1.00 77.50 113 ILE A C 1
ATOM 960 O O . ILE A 1 113 ? -7.311 -15.257 2.038 1.00 77.50 113 ILE A O 1
ATOM 964 N N . GLY A 1 114 ? -6.478 -14.679 4.045 1.00 78.06 114 GLY A N 1
ATOM 965 C CA . GLY A 1 114 ? -5.195 -15.358 3.880 1.00 78.06 114 GLY A CA 1
ATOM 966 C C . GLY A 1 114 ? -4.351 -14.791 2.737 1.00 78.06 114 GLY A C 1
ATOM 967 O O . GLY A 1 114 ? -3.751 -15.551 1.977 1.00 78.06 114 GLY A O 1
ATOM 968 N N . VAL A 1 115 ? -4.298 -13.462 2.570 1.00 82.38 115 VAL A N 1
ATOM 969 C CA . VAL A 1 115 ? -3.391 -12.867 1.572 1.00 82.38 115 VAL A CA 1
ATOM 970 C C . VAL A 1 115 ? -1.962 -13.300 1.883 1.00 82.38 115 VAL A C 1
ATOM 972 O O . VAL A 1 115 ? -1.516 -13.241 3.031 1.00 82.38 115 VAL A O 1
ATOM 975 N N . PHE A 1 116 ? -1.243 -13.706 0.835 1.00 82.00 116 PHE A N 1
ATOM 976 C CA . PHE A 1 116 ? 0.140 -14.175 0.913 1.00 82.00 116 PHE A CA 1
ATOM 977 C C . PHE A 1 116 ? 0.323 -15.453 1.743 1.00 82.00 116 PHE A C 1
ATOM 979 O O . PHE A 1 116 ? 1.432 -15.724 2.204 1.00 82.00 116 PHE A O 1
ATOM 986 N N . SER A 1 117 ? -0.731 -16.265 1.904 1.00 77.50 117 SER A N 1
ATOM 987 C CA . SER A 1 117 ? -0.642 -17.518 2.656 1.00 77.50 117 SER A CA 1
ATOM 988 C C . SER A 1 117 ? 0.395 -18.492 2.122 1.00 77.50 117 SER A C 1
ATOM 990 O O . SER A 1 117 ? 1.093 -19.142 2.899 1.00 77.50 117 SER A O 1
ATOM 992 N N . ASP A 1 118 ? 0.565 -18.505 0.803 1.00 75.00 118 ASP A N 1
ATOM 993 C CA . ASP A 1 118 ? 1.541 -19.331 0.090 1.00 75.00 118 ASP A CA 1
ATOM 994 C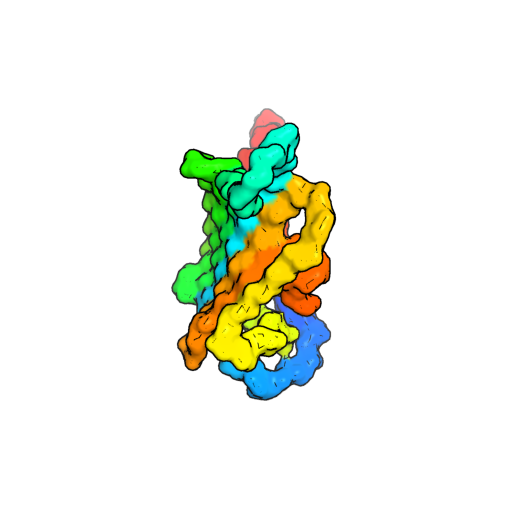 C . ASP A 1 118 ? 2.992 -19.038 0.520 1.00 75.00 118 ASP A C 1
ATOM 996 O O . ASP A 1 118 ? 3.898 -19.827 0.263 1.00 75.00 118 ASP A O 1
ATOM 1000 N N . PHE A 1 119 ? 3.230 -17.909 1.195 1.00 74.25 119 PHE A N 1
ATOM 1001 C CA . PHE A 1 119 ? 4.554 -17.473 1.621 1.00 74.25 119 PHE A CA 1
ATOM 1002 C C . PHE A 1 119 ? 4.834 -17.709 3.109 1.00 74.25 119 PHE A C 1
ATOM 1004 O O . PHE A 1 119 ? 5.960 -17.483 3.550 1.00 74.25 119 PHE A O 1
ATOM 1011 N N . TYR A 1 120 ? 3.863 -18.177 3.906 1.00 67.94 120 TYR A N 1
ATOM 1012 C CA . TYR A 1 120 ? 4.025 -18.314 5.363 1.00 67.94 120 TYR A CA 1
ATOM 1013 C C . TYR A 1 120 ? 5.089 -19.331 5.797 1.00 67.94 120 TYR A C 1
ATOM 1015 O O . TYR A 1 120 ? 5.641 -19.193 6.899 1.00 67.94 120 TYR A O 1
ATOM 1023 N N . GLU A 1 121 ? 5.364 -20.330 4.957 1.00 59.31 121 GLU A N 1
ATOM 1024 C CA . GLU A 1 121 ? 6.323 -21.412 5.217 1.00 59.31 121 GLU A CA 1
ATOM 1025 C C . GLU A 1 121 ? 7.706 -21.161 4.603 1.00 59.31 121 GLU A C 1
ATOM 1027 O O . GLU A 1 121 ? 8.643 -21.929 4.839 1.00 59.31 121 GLU A O 1
ATOM 1032 N N . LEU A 1 122 ? 7.866 -20.071 3.848 1.00 63.09 122 LEU A N 1
ATOM 1033 C CA . LEU A 1 122 ? 9.132 -19.763 3.202 1.00 63.09 122 LEU A CA 1
ATOM 1034 C C . LEU A 1 122 ? 10.186 -19.387 4.240 1.00 63.09 122 LEU A C 1
ATOM 1036 O O . LEU A 1 122 ? 10.055 -18.419 4.992 1.00 63.09 122 LEU A O 1
ATOM 1040 N N . LYS A 1 123 ? 11.260 -20.178 4.271 1.00 54.06 123 LYS A N 1
ATOM 1041 C CA . LYS A 1 123 ? 12.444 -19.919 5.100 1.00 54.06 123 LYS A CA 1
ATOM 1042 C C . LYS A 1 123 ? 13.431 -18.970 4.419 1.00 54.06 123 LYS A C 1
ATOM 1044 O O . LYS A 1 123 ? 14.194 -18.300 5.118 1.00 54.06 123 LYS A O 1
ATOM 1049 N N . GLU A 1 124 ? 13.378 -18.896 3.091 1.00 56.38 124 GLU A N 1
ATOM 1050 C CA . GLU A 1 124 ? 14.280 -18.128 2.235 1.00 56.38 124 GLU A CA 1
ATOM 1051 C C . GLU A 1 124 ? 13.489 -17.297 1.212 1.00 56.38 124 GLU A C 1
ATOM 1053 O O . GLU A 1 124 ? 12.352 -17.658 0.889 1.00 56.38 124 GLU A O 1
ATOM 1058 N N . PRO A 1 125 ? 14.049 -16.176 0.722 1.00 55.91 125 PRO A N 1
ATOM 1059 C CA . PRO A 1 125 ? 13.414 -15.374 -0.315 1.00 55.91 125 PRO A CA 1
ATOM 1060 C C . PRO A 1 125 ? 13.205 -16.201 -1.585 1.00 55.91 125 PRO A C 1
ATOM 1062 O O . PRO A 1 125 ? 14.145 -16.819 -2.079 1.00 55.91 125 PRO A O 1
ATOM 1065 N N . ILE A 1 126 ? 11.996 -16.177 -2.147 1.00 61.47 126 ILE A N 1
ATOM 1066 C CA . ILE A 1 126 ? 11.795 -16.644 -3.522 1.00 61.47 126 ILE A CA 1
ATOM 1067 C C . ILE A 1 126 ? 12.316 -15.548 -4.445 1.00 61.47 126 ILE A C 1
ATOM 1069 O O . ILE A 1 126 ? 11.907 -14.394 -4.314 1.00 61.47 126 ILE A O 1
ATOM 1073 N N . ILE A 1 127 ? 13.196 -15.930 -5.367 1.00 57.28 127 ILE A N 1
ATOM 1074 C CA . ILE A 1 127 ? 13.576 -15.141 -6.536 1.00 57.28 127 ILE A CA 1
ATOM 1075 C C . ILE A 1 127 ? 13.019 -15.909 -7.731 1.00 57.28 127 ILE A C 1
ATOM 1077 O O . ILE A 1 127 ? 13.493 -17.001 -8.042 1.00 57.28 127 ILE A O 1
ATOM 1081 N N . LYS A 1 128 ? 11.962 -15.390 -8.358 1.00 55.44 128 LYS A N 1
ATOM 1082 C CA . LYS A 1 128 ? 11.542 -15.885 -9.671 1.00 55.44 128 LYS A CA 1
ATOM 1083 C C . LYS A 1 128 ? 12.397 -15.182 -10.717 1.00 55.44 128 LYS A C 1
ATOM 1085 O O . LYS A 1 128 ? 12.213 -13.993 -10.948 1.00 55.44 128 LYS A O 1
ATOM 1090 N N . GLU A 1 129 ? 13.348 -15.908 -11.292 1.00 50.81 129 GLU A N 1
ATOM 1091 C CA . GLU A 1 129 ? 14.106 -15.428 -12.444 1.00 50.81 129 GLU A CA 1
ATOM 1092 C C . GLU A 1 129 ? 13.203 -15.433 -13.682 1.00 50.81 129 GLU A C 1
ATOM 1094 O O . GLU A 1 129 ? 12.530 -16.426 -13.977 1.00 50.81 129 GLU A O 1
ATOM 1099 N N . ASN A 1 130 ? 13.184 -14.314 -14.403 1.00 48.12 130 ASN A N 1
ATOM 1100 C CA . ASN A 1 130 ? 12.528 -14.233 -15.700 1.00 48.12 130 ASN A CA 1
ATOM 1101 C C . ASN A 1 130 ? 13.402 -14.932 -16.748 1.00 48.12 130 ASN A C 1
ATOM 1103 O O . ASN A 1 130 ? 14.295 -14.326 -17.328 1.00 48.12 130 ASN A O 1
ATOM 1107 N N . ASN A 1 131 ? 13.107 -16.204 -17.024 1.00 46.03 131 ASN A N 1
ATOM 1108 C CA . ASN A 1 131 ? 13.712 -16.988 -18.114 1.00 46.03 131 ASN A CA 1
ATOM 1109 C C . ASN A 1 131 ? 13.075 -16.692 -19.485 1.00 46.03 131 ASN A C 1
ATOM 1111 O O . ASN A 1 131 ? 12.969 -17.578 -20.331 1.00 46.03 131 ASN A O 1
ATOM 1115 N N . ASN A 1 132 ? 12.590 -15.469 -19.699 1.00 46.31 132 ASN A N 1
ATOM 1116 C CA . ASN A 1 132 ? 11.954 -15.105 -20.954 1.00 46.31 132 ASN A CA 1
ATOM 1117 C C . ASN A 1 132 ? 12.991 -14.493 -21.897 1.00 46.31 132 ASN A C 1
ATOM 1119 O O . ASN A 1 132 ? 13.379 -13.339 -21.740 1.00 46.31 132 ASN A O 1
ATOM 1123 N N . ASP A 1 133 ? 13.340 -15.247 -22.941 1.00 46.88 133 ASP A N 1
ATOM 1124 C CA . ASP A 1 133 ? 14.060 -14.801 -24.148 1.00 46.88 133 ASP A CA 1
ATOM 1125 C C . ASP A 1 133 ? 13.277 -13.749 -24.971 1.00 46.88 133 ASP A C 1
ATOM 1127 O O . ASP A 1 133 ? 13.591 -13.473 -26.131 1.00 46.88 133 ASP A O 1
ATOM 1131 N N . PHE A 1 134 ? 12.226 -13.156 -24.399 1.00 42.59 134 PHE A N 1
ATOM 1132 C CA . PHE A 1 134 ? 11.442 -12.124 -25.049 1.00 42.59 134 PHE A CA 1
ATOM 1133 C C . PHE A 1 134 ? 12.169 -10.786 -24.954 1.00 42.59 134 PHE A C 1
ATOM 1135 O O . PHE A 1 134 ? 12.521 -10.293 -23.883 1.00 42.59 134 PHE A O 1
ATOM 1142 N N . ILE A 1 135 ? 12.369 -10.211 -26.133 1.00 47.41 135 ILE A N 1
ATOM 1143 C CA . ILE A 1 135 ? 12.890 -8.878 -26.412 1.00 47.41 135 ILE A CA 1
ATOM 1144 C C . ILE A 1 135 ? 11.829 -7.843 -25.994 1.00 47.41 135 ILE A C 1
ATOM 1146 O O . ILE A 1 135 ? 11.312 -7.089 -26.811 1.00 47.41 135 ILE A O 1
ATOM 1150 N N . GLU A 1 136 ? 11.412 -7.840 -24.729 1.00 49.88 136 GLU A N 1
ATOM 1151 C CA . GLU A 1 136 ? 10.712 -6.689 -24.172 1.00 49.88 136 GLU A CA 1
ATOM 1152 C C . GLU A 1 136 ? 11.743 -5.814 -23.468 1.00 49.88 136 GLU A C 1
ATOM 1154 O O . GLU A 1 136 ? 12.429 -6.211 -22.526 1.00 49.88 136 GLU A O 1
ATOM 1159 N N . ALA A 1 137 ? 11.870 -4.596 -23.989 1.00 55.59 137 ALA A N 1
ATOM 1160 C CA . ALA A 1 137 ? 12.770 -3.548 -23.534 1.00 55.59 137 ALA A CA 1
ATOM 1161 C C . ALA A 1 137 ? 12.409 -3.000 -22.137 1.00 55.59 137 ALA A C 1
ATOM 1163 O O . ALA A 1 137 ? 12.883 -1.936 -21.760 1.00 55.59 137 ALA A O 1
ATOM 1164 N N . VAL A 1 138 ? 11.536 -3.662 -21.376 1.00 58.06 138 VAL A N 1
ATOM 1165 C CA . VAL A 1 138 ? 11.067 -3.206 -20.065 1.00 58.06 138 VAL A CA 1
ATOM 1166 C C . VAL A 1 138 ? 11.097 -4.383 -19.103 1.00 58.06 138 VAL A C 1
ATOM 1168 O O . VAL A 1 138 ? 10.450 -5.396 -19.348 1.00 58.06 138 VAL A O 1
ATOM 1171 N N . ILE A 1 139 ? 11.851 -4.252 -18.015 1.00 72.12 139 ILE A N 1
ATOM 1172 C CA . ILE A 1 139 ? 11.860 -5.228 -16.924 1.00 72.12 139 ILE A CA 1
ATOM 1173 C C . ILE A 1 139 ? 11.149 -4.578 -15.743 1.00 72.12 139 ILE A C 1
ATOM 1175 O O . ILE A 1 139 ? 11.625 -3.581 -15.199 1.00 72.12 139 ILE A O 1
ATOM 1179 N N . ASP A 1 140 ? 10.008 -5.145 -15.367 1.00 81.00 140 ASP A N 1
ATOM 1180 C CA . ASP A 1 140 ? 9.238 -4.721 -14.205 1.00 81.00 140 ASP A CA 1
ATOM 1181 C C . ASP A 1 140 ? 9.461 -5.730 -13.062 1.00 81.00 140 ASP A C 1
ATOM 1183 O O . ASP A 1 140 ? 9.118 -6.908 -13.178 1.00 81.00 140 ASP A O 1
ATOM 1187 N N . GLU A 1 141 ? 10.027 -5.280 -11.943 1.00 85.06 141 GLU A N 1
ATOM 1188 C CA . GLU A 1 141 ? 10.339 -6.108 -10.770 1.00 85.06 141 GLU A CA 1
ATOM 1189 C C . GLU A 1 141 ? 9.598 -5.623 -9.526 1.00 85.06 141 GLU A C 1
ATOM 1191 O O . GLU A 1 141 ? 9.285 -4.439 -9.383 1.00 85.06 141 GLU A O 1
ATOM 1196 N N . TYR A 1 142 ? 9.368 -6.527 -8.572 1.00 87.88 142 TYR A N 1
ATOM 1197 C CA . TYR A 1 142 ? 8.862 -6.166 -7.257 1.00 87.88 142 TYR A CA 1
ATOM 1198 C C . TYR A 1 142 ? 9.631 -6.812 -6.106 1.00 87.88 142 TYR A C 1
ATOM 1200 O O . TYR A 1 142 ? 10.137 -7.933 -6.186 1.00 87.88 142 TYR A O 1
ATOM 1208 N N . ILE A 1 143 ? 9.644 -6.099 -4.979 1.00 90.19 143 ILE A N 1
ATOM 1209 C CA . ILE A 1 143 ? 10.071 -6.608 -3.676 1.00 90.19 143 ILE A CA 1
ATOM 1210 C C . ILE A 1 143 ? 8.906 -6.432 -2.706 1.00 90.19 143 ILE A C 1
ATOM 1212 O O . ILE A 1 143 ? 8.533 -5.311 -2.360 1.00 90.19 143 ILE A O 1
ATOM 1216 N N . LEU A 1 144 ? 8.350 -7.546 -2.240 1.00 90.75 144 LEU A N 1
ATOM 1217 C CA . LEU A 1 144 ? 7.303 -7.582 -1.228 1.00 90.75 144 LEU A CA 1
ATOM 1218 C C . LEU A 1 144 ? 7.905 -7.992 0.116 1.00 90.75 144 LEU A C 1
ATOM 1220 O O . LEU A 1 144 ? 8.462 -9.075 0.269 1.00 90.75 144 LEU A O 1
ATOM 1224 N N . VAL A 1 145 ? 7.758 -7.132 1.111 1.00 91.88 145 VAL A N 1
ATOM 1225 C CA . VAL A 1 145 ? 8.208 -7.348 2.481 1.00 91.88 145 VAL A CA 1
ATOM 1226 C C . VAL A 1 145 ? 6.995 -7.435 3.397 1.00 91.88 145 VAL A C 1
ATOM 1228 O O . VAL A 1 145 ? 6.219 -6.488 3.516 1.00 91.88 145 VAL A O 1
ATOM 1231 N N . LEU A 1 146 ? 6.865 -8.569 4.079 1.00 90.94 146 LEU A N 1
ATOM 1232 C CA . LEU A 1 146 ? 5.806 -8.850 5.039 1.00 90.94 146 LEU A CA 1
ATOM 1233 C C . LEU A 1 146 ? 6.408 -8.914 6.441 1.00 90.94 146 LEU A C 1
ATOM 1235 O O . LEU A 1 146 ? 7.230 -9.782 6.741 1.00 90.94 146 LEU A O 1
ATOM 1239 N N . GLU A 1 147 ? 5.995 -8.003 7.312 1.00 91.38 147 GLU A N 1
ATOM 1240 C CA . GLU A 1 147 ? 6.371 -7.996 8.721 1.00 91.38 147 GLU A CA 1
ATOM 1241 C C . GLU A 1 147 ? 5.156 -8.360 9.571 1.00 91.38 147 GLU A C 1
ATOM 1243 O O . GLU A 1 147 ? 4.054 -7.846 9.369 1.00 91.38 147 GLU A O 1
ATOM 1248 N N . TYR A 1 148 ? 5.363 -9.246 10.544 1.00 88.75 148 TYR A N 1
ATOM 1249 C CA . TYR A 1 148 ? 4.323 -9.737 11.443 1.00 88.75 148 TYR A CA 1
ATOM 1250 C C . TYR A 1 148 ? 4.649 -9.353 12.885 1.00 88.75 148 TYR A C 1
ATOM 1252 O O . TYR A 1 148 ? 5.812 -9.346 13.282 1.00 88.75 148 TYR A O 1
ATOM 1260 N N . CYS A 1 149 ? 3.631 -9.112 13.714 1.00 83.81 149 CYS A N 1
ATOM 1261 C CA . CYS A 1 149 ? 3.819 -8.659 15.099 1.00 83.81 149 CYS A CA 1
ATOM 1262 C C . CYS A 1 149 ? 4.653 -9.614 15.976 1.00 83.81 149 CYS A C 1
ATOM 1264 O O . CYS A 1 149 ? 5.237 -9.176 16.962 1.00 83.81 149 CYS A O 1
ATOM 1266 N N . LYS A 1 150 ? 4.672 -10.917 15.664 1.00 78.44 150 LYS A N 1
ATOM 1267 C CA . LYS A 1 150 ? 5.308 -11.970 16.482 1.00 78.44 150 LYS A CA 1
ATOM 1268 C C . LYS A 1 150 ? 6.194 -12.921 15.668 1.00 78.44 150 LYS A C 1
ATOM 1270 O O . LYS A 1 150 ? 6.501 -14.018 16.127 1.00 78.44 150 LYS A O 1
ATOM 1275 N N . SER A 1 151 ? 6.544 -12.577 14.431 1.00 70.81 151 SER A N 1
ATOM 1276 C CA . SER A 1 151 ? 7.276 -13.490 13.541 1.00 70.81 151 SER A CA 1
ATOM 1277 C C . SER A 1 151 ? 8.322 -12.756 12.712 1.00 70.81 151 SER A C 1
ATOM 1279 O O . SER A 1 151 ? 8.334 -11.529 12.644 1.00 70.81 151 SER A O 1
ATOM 1281 N N . LYS A 1 152 ? 9.228 -13.528 12.103 1.00 76.44 152 LYS A N 1
ATOM 1282 C CA . LYS A 1 152 ? 10.286 -13.005 11.237 1.00 76.44 152 LYS A CA 1
ATOM 1283 C C . LYS A 1 152 ? 9.679 -12.262 10.038 1.00 76.44 152 LYS A C 1
ATOM 1285 O O . LYS A 1 152 ? 8.615 -12.636 9.546 1.00 76.44 152 LYS A O 1
ATOM 1290 N N . LYS A 1 153 ? 10.391 -11.237 9.567 1.00 86.25 153 LYS A N 1
ATOM 1291 C CA . LYS A 1 153 ? 10.151 -10.595 8.272 1.00 86.25 153 LYS A CA 1
ATOM 1292 C C . LYS A 1 153 ? 10.300 -11.630 7.149 1.00 86.25 153 LYS A C 1
ATOM 1294 O O . LYS A 1 153 ? 11.283 -12.372 7.132 1.00 86.25 153 LYS A O 1
ATOM 1299 N N . ILE A 1 154 ? 9.356 -11.632 6.215 1.00 86.75 154 ILE A N 1
ATOM 1300 C CA . ILE A 1 154 ? 9.424 -12.389 4.962 1.00 86.75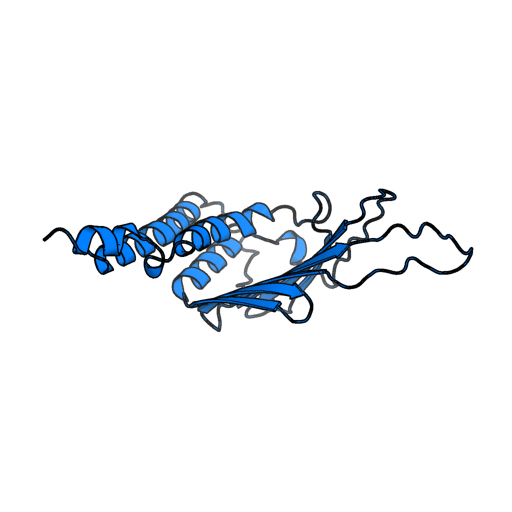 154 ILE A CA 1
ATOM 1301 C C . ILE A 1 154 ? 9.674 -11.389 3.837 1.00 86.75 154 ILE A C 1
ATOM 1303 O O . ILE A 1 154 ? 9.080 -10.313 3.822 1.00 86.75 154 ILE A O 1
ATOM 1307 N N . GLU A 1 155 ? 10.577 -11.723 2.923 1.00 87.50 155 GLU A N 1
ATOM 1308 C CA . GLU A 1 155 ? 10.855 -10.937 1.724 1.00 87.50 155 GLU A CA 1
ATOM 1309 C C . GLU A 1 155 ? 10.678 -11.842 0.507 1.00 87.50 155 GLU A C 1
ATOM 1311 O O . GLU A 1 155 ? 11.231 -12.938 0.468 1.00 87.50 155 GLU A O 1
ATOM 1316 N N . VAL A 1 156 ? 9.880 -11.392 -0.454 1.00 85.25 156 VAL A N 1
ATOM 1317 C CA . VAL A 1 156 ? 9.572 -12.093 -1.701 1.00 85.25 156 VAL A CA 1
ATOM 1318 C C . VAL A 1 156 ? 9.964 -11.180 -2.850 1.00 85.25 156 VAL A C 1
ATOM 1320 O O . VAL A 1 156 ? 9.635 -9.993 -2.827 1.00 85.25 156 VAL A O 1
ATOM 1323 N N . ARG A 1 157 ? 10.673 -11.724 -3.838 1.00 84.69 157 ARG A N 1
ATOM 1324 C CA . ARG A 1 157 ? 11.082 -11.001 -5.040 1.00 84.69 157 ARG A CA 1
ATOM 1325 C C . ARG A 1 157 ? 10.521 -11.699 -6.268 1.00 84.69 157 ARG A C 1
ATOM 1327 O O . ARG A 1 157 ? 10.487 -12.928 -6.340 1.00 84.69 157 ARG A O 1
ATOM 1334 N N . GLY A 1 158 ? 10.089 -10.922 -7.242 1.00 79.75 158 GLY A N 1
ATOM 1335 C CA . GLY A 1 158 ? 9.606 -11.472 -8.498 1.00 79.75 158 GLY A CA 1
ATOM 1336 C C . GLY A 1 158 ? 9.459 -10.402 -9.559 1.00 79.75 158 GLY A C 1
ATOM 1337 O O . GLY A 1 158 ? 9.691 -9.222 -9.305 1.00 79.75 158 GLY A O 1
ATOM 1338 N N . SER A 1 159 ? 9.046 -10.829 -10.741 1.00 79.00 159 SER A N 1
ATOM 1339 C CA . SER A 1 159 ? 8.659 -9.944 -11.827 1.00 79.00 159 SER A CA 1
ATOM 1340 C C . SER A 1 159 ? 7.204 -9.504 -11.681 1.00 79.00 159 SER A C 1
ATOM 1342 O O . SER A 1 159 ? 6.343 -10.247 -11.200 1.00 79.00 159 SER A O 1
ATOM 1344 N N . PHE A 1 160 ? 6.903 -8.284 -12.109 1.00 75.81 160 PHE A N 1
ATOM 1345 C CA . PHE A 1 160 ? 5.541 -7.756 -12.169 1.00 75.81 160 PHE A CA 1
ATOM 1346 C C . PHE A 1 160 ? 4.832 -8.167 -13.473 1.00 75.81 160 PHE A C 1
ATOM 1348 O O . PHE A 1 160 ? 4.091 -7.394 -14.071 1.00 75.81 160 PHE A O 1
ATOM 1355 N N . ASP A 1 161 ? 5.065 -9.395 -13.932 1.00 69.25 161 ASP A N 1
ATOM 1356 C CA . ASP A 1 161 ? 4.327 -10.004 -15.034 1.00 69.25 161 ASP A CA 1
ATOM 1357 C C . ASP A 1 161 ? 3.269 -10.990 -14.504 1.00 69.25 161 ASP A C 1
ATOM 1359 O O . ASP A 1 161 ? 3.223 -11.330 -13.315 1.00 69.25 161 ASP A O 1
ATOM 1363 N N . LEU A 1 162 ? 2.390 -11.463 -15.393 1.00 58.41 162 LEU A N 1
ATOM 1364 C CA . LEU A 1 162 ? 1.295 -12.378 -15.040 1.00 58.41 162 LEU A CA 1
ATOM 1365 C C . LEU A 1 162 ? 1.772 -13.695 -14.393 1.00 58.41 162 LEU A C 1
ATOM 1367 O O . LEU A 1 162 ? 0.970 -14.375 -13.753 1.00 58.41 162 LEU A O 1
ATOM 1371 N N . SER A 1 163 ? 3.047 -14.067 -14.542 1.00 63.75 163 SER A N 1
ATOM 1372 C CA . SER A 1 163 ? 3.631 -15.299 -13.999 1.00 63.75 163 SER A CA 1
ATOM 1373 C C . SER A 1 163 ? 4.420 -15.087 -12.695 1.00 63.75 163 SER A C 1
ATOM 1375 O O . SER A 1 163 ? 4.583 -16.025 -11.897 1.00 63.75 163 SER A O 1
ATOM 1377 N N . GLY A 1 164 ? 4.875 -13.858 -12.439 1.00 66.62 164 GLY A N 1
ATOM 1378 C CA . GLY A 1 164 ? 5.696 -13.476 -11.291 1.00 66.62 164 GLY A CA 1
ATOM 1379 C C . GLY A 1 164 ? 4.915 -13.052 -10.044 1.00 66.62 164 GLY A C 1
ATOM 1380 O O . GLY A 1 164 ? 5.432 -13.181 -8.927 1.00 66.62 164 GLY A O 1
ATOM 1381 N N . LEU A 1 165 ? 3.658 -12.620 -10.193 1.00 78.00 165 LEU A N 1
ATOM 1382 C CA . LEU A 1 165 ? 2.834 -12.133 -9.080 1.00 78.00 165 LEU A CA 1
ATOM 1383 C C . LEU A 1 165 ? 2.317 -13.250 -8.142 1.00 78.00 165 LEU A C 1
ATOM 1385 O O . LEU A 1 165 ? 2.113 -14.394 -8.563 1.00 78.00 165 LEU A O 1
ATOM 1389 N N . PRO A 1 166 ? 2.063 -12.939 -6.854 1.00 80.12 166 PRO A N 1
ATOM 1390 C CA . PRO A 1 166 ? 1.399 -13.856 -5.926 1.00 80.12 166 PRO A CA 1
ATOM 1391 C C . PRO A 1 166 ? -0.014 -14.242 -6.393 1.00 80.12 166 PRO A C 1
ATOM 1393 O O . PRO A 1 166 ? -0.750 -13.407 -6.915 1.00 80.12 166 PRO A O 1
ATOM 1396 N N . ARG A 1 167 ? -0.449 -15.481 -6.123 1.00 79.06 167 ARG A N 1
ATOM 1397 C CA . ARG A 1 167 ? -1.746 -16.011 -6.596 1.00 79.06 167 ARG A CA 1
ATOM 1398 C C . ARG A 1 167 ? -2.949 -15.138 -6.218 1.00 79.06 167 ARG A C 1
ATOM 1400 O O . ARG A 1 167 ? -3.840 -14.936 -7.034 1.00 79.06 167 ARG A O 1
ATOM 1407 N N . ASN A 1 168 ? -2.955 -14.607 -4.996 1.00 80.88 168 ASN A N 1
ATOM 1408 C CA . ASN A 1 168 ? -4.032 -13.764 -4.468 1.00 80.88 168 ASN A CA 1
ATOM 1409 C C . ASN A 1 168 ? -3.660 -12.268 -4.490 1.00 80.88 168 ASN A C 1
ATOM 1411 O O . ASN A 1 168 ? -4.112 -11.507 -3.639 1.00 80.88 168 ASN A O 1
ATOM 1415 N N . TYR A 1 169 ? -2.814 -11.828 -5.429 1.00 85.38 169 TYR A N 1
ATOM 1416 C CA . TYR A 1 169 ? -2.357 -10.434 -5.490 1.00 85.38 169 TYR A CA 1
ATOM 1417 C C . TYR A 1 169 ? -3.503 -9.432 -5.704 1.00 85.38 169 TYR A C 1
ATOM 1419 O O . TYR A 1 169 ? -3.515 -8.374 -5.083 1.00 85.38 169 TYR A O 1
ATOM 1427 N N . SER A 1 170 ? -4.523 -9.778 -6.496 1.00 84.94 170 SER A N 1
ATOM 1428 C CA . SER A 1 170 ? -5.719 -8.936 -6.681 1.00 84.94 170 SER A CA 1
ATOM 1429 C C . SER A 1 170 ? -6.464 -8.668 -5.370 1.00 84.94 170 SER A C 1
ATOM 1431 O O . SER A 1 170 ? -6.984 -7.578 -5.149 1.00 84.94 170 SER A O 1
ATOM 1433 N N . GLU A 1 171 ? -6.482 -9.655 -4.476 1.00 85.50 171 GLU A N 1
ATOM 1434 C CA . GLU A 1 171 ? -7.124 -9.554 -3.167 1.00 85.50 171 GLU A CA 1
ATOM 1435 C C . GLU A 1 171 ? -6.354 -8.643 -2.201 1.00 85.50 171 GLU A C 1
ATOM 1437 O O . GLU A 1 171 ? -6.931 -8.136 -1.241 1.00 85.50 171 GLU A O 1
ATOM 1442 N N . PHE A 1 172 ? -5.068 -8.405 -2.470 1.00 89.00 172 PHE A N 1
ATOM 1443 C CA . PHE A 1 172 ? -4.269 -7.391 -1.792 1.00 89.00 172 PHE A CA 1
ATOM 1444 C C . PHE A 1 172 ? -4.544 -5.985 -2.342 1.00 89.00 172 PHE A C 1
ATOM 1446 O O . PHE A 1 172 ? -4.792 -5.065 -1.569 1.00 89.00 172 PHE A O 1
ATOM 1453 N N . VAL A 1 173 ? -4.512 -5.799 -3.666 1.00 88.88 173 VAL A N 1
ATOM 1454 C CA . VAL A 1 173 ? -4.546 -4.448 -4.259 1.00 88.88 173 VAL A CA 1
ATOM 1455 C C . VAL A 1 173 ? -5.943 -3.843 -4.369 1.00 88.88 173 VAL A C 1
ATOM 1457 O O . VAL A 1 173 ? -6.082 -2.642 -4.161 1.00 88.88 173 VAL A O 1
ATOM 1460 N N . ASN A 1 174 ? -6.988 -4.628 -4.646 1.00 85.56 174 ASN A N 1
ATOM 1461 C CA . ASN A 1 174 ? -8.324 -4.076 -4.908 1.00 85.56 174 ASN A CA 1
ATOM 1462 C C . ASN A 1 174 ? -8.917 -3.298 -3.716 1.00 85.56 174 ASN A C 1
ATOM 1464 O O . ASN A 1 174 ? -9.340 -2.161 -3.919 1.00 85.56 174 ASN A O 1
ATOM 1468 N N . PRO A 1 175 ? -8.900 -3.816 -2.469 1.00 82.25 175 PRO A N 1
ATOM 1469 C CA . PRO A 1 175 ? -9.409 -3.061 -1.321 1.00 82.25 175 PRO A CA 1
ATOM 1470 C C . PRO A 1 175 ? -8.613 -1.780 -1.057 1.00 82.25 175 PRO A C 1
ATOM 1472 O O . PRO A 1 175 ? -9.160 -0.791 -0.573 1.00 82.25 175 PRO A O 1
ATOM 1475 N N . LEU A 1 176 ? -7.313 -1.797 -1.365 1.00 86.44 176 LEU A N 1
ATOM 1476 C CA . LEU A 1 176 ? -6.453 -0.632 -1.233 1.00 86.44 176 LEU A CA 1
ATOM 1477 C C . LEU A 1 176 ? -6.770 0.419 -2.304 1.00 86.44 176 LEU A C 1
ATOM 1479 O O . LEU A 1 176 ? -6.834 1.600 -1.982 1.00 86.44 176 LEU A O 1
ATOM 1483 N N . LEU A 1 177 ? -6.998 0.007 -3.553 1.00 83.31 177 LEU A N 1
ATOM 1484 C CA . LEU A 1 177 ? -7.405 0.901 -4.640 1.00 83.31 177 LEU A CA 1
ATOM 1485 C C . LEU A 1 177 ? -8.746 1.565 -4.333 1.00 83.31 177 LEU A C 1
ATOM 1487 O O . LEU A 1 177 ? -8.819 2.792 -4.338 1.00 83.31 177 LEU A O 1
ATOM 1491 N N . ASP A 1 178 ? -9.754 0.774 -3.960 1.00 75.88 178 ASP A N 1
ATOM 1492 C CA . ASP A 1 178 ? -11.071 1.277 -3.553 1.00 75.88 178 ASP A CA 1
ATOM 1493 C C . ASP A 1 178 ? -10.955 2.323 -2.431 1.00 75.88 178 ASP A C 1
ATOM 1495 O O . ASP A 1 178 ? -11.667 3.330 -2.413 1.00 75.88 178 ASP A O 1
ATOM 1499 N N . PHE A 1 179 ? -10.038 2.093 -1.488 1.00 75.88 179 PHE A N 1
ATOM 1500 C CA . PHE A 1 179 ? -9.765 3.018 -0.398 1.00 75.88 179 PHE A CA 1
ATOM 1501 C C . PHE A 1 179 ? -9.074 4.305 -0.873 1.00 75.88 179 PHE A C 1
ATOM 1503 O O . PHE A 1 179 ? -9.454 5.398 -0.456 1.00 75.88 179 PHE A O 1
ATOM 1510 N N . LEU A 1 180 ? -8.060 4.199 -1.734 1.00 79.25 180 LEU A N 1
ATOM 1511 C CA . LEU A 1 180 ? -7.243 5.326 -2.192 1.00 79.25 180 LEU A CA 1
ATOM 1512 C C . LEU A 1 180 ? -7.963 6.228 -3.199 1.00 79.25 180 LEU A C 1
ATOM 1514 O O . LEU A 1 180 ? -7.809 7.450 -3.129 1.00 79.25 180 LEU A O 1
ATOM 1518 N N . GLU A 1 181 ? -8.753 5.654 -4.112 1.00 75.25 181 GLU A N 1
ATOM 1519 C CA . GLU A 1 181 ? -9.542 6.402 -5.102 1.00 75.25 181 GLU A CA 1
ATOM 1520 C C . GLU A 1 181 ? -10.421 7.456 -4.437 1.00 75.25 181 GLU A C 1
ATOM 1522 O O . GLU A 1 181 ? -10.558 8.577 -4.933 1.00 75.25 181 GLU A O 1
ATOM 1527 N N . PHE A 1 182 ? -10.931 7.124 -3.253 1.00 66.69 182 PHE A N 1
ATOM 1528 C CA . PHE A 1 182 ? -11.746 8.011 -2.453 1.00 66.69 182 PHE A CA 1
ATOM 1529 C C . PHE A 1 182 ? -11.056 9.358 -2.158 1.00 66.69 182 PHE A C 1
ATOM 1531 O O . PHE A 1 182 ? -11.681 10.420 -2.176 1.00 66.69 182 PHE A O 1
ATOM 1538 N N . PHE A 1 183 ? -9.749 9.332 -1.901 1.00 69.81 183 PHE A N 1
ATOM 1539 C CA . PHE A 1 183 ? -8.983 10.495 -1.450 1.00 69.81 183 PHE A CA 1
ATOM 1540 C C . PHE A 1 183 ? -8.231 11.214 -2.575 1.00 69.81 183 PHE A C 1
ATOM 1542 O O . PHE A 1 183 ? -7.507 12.175 -2.310 1.00 69.81 183 PHE A O 1
ATOM 1549 N N . ASN A 1 184 ? -8.373 10.766 -3.823 1.00 65.56 184 ASN A N 1
ATOM 1550 C CA . ASN A 1 184 ? -7.547 11.244 -4.933 1.00 65.56 184 ASN A CA 1
ATOM 1551 C C . ASN A 1 184 ? -8.014 12.597 -5.512 1.00 65.56 184 ASN A C 1
ATOM 1553 O O . ASN A 1 184 ? -7.261 13.242 -6.238 1.00 65.56 184 ASN A O 1
ATOM 1557 N N . ILE A 1 185 ? -9.221 13.069 -5.172 1.00 63.41 185 ILE A N 1
ATOM 1558 C CA . ILE A 1 185 ? -9.737 14.377 -5.606 1.00 63.41 185 ILE A CA 1
ATOM 1559 C C . ILE A 1 185 ? -9.700 15.358 -4.434 1.00 63.41 185 ILE A C 1
ATOM 1561 O O . ILE A 1 185 ? -10.519 15.291 -3.517 1.00 63.41 185 ILE A O 1
ATOM 1565 N N . THR A 1 186 ? -8.776 16.319 -4.478 1.00 65.50 186 THR A N 1
ATOM 1566 C CA . THR A 1 186 ? -8.768 17.419 -3.511 1.00 65.50 186 THR A CA 1
ATOM 1567 C C . THR A 1 186 ? -9.773 18.487 -3.931 1.00 65.50 186 THR A C 1
ATOM 1569 O O . THR A 1 186 ? -9.739 19.033 -5.035 1.00 65.50 186 THR A O 1
ATOM 1572 N N . GLU A 1 187 ? -10.677 18.839 -3.018 1.00 67.62 187 GLU A N 1
ATOM 1573 C CA . GLU A 1 187 ? -11.659 19.901 -3.255 1.00 67.62 187 GLU A CA 1
ATOM 1574 C C . GLU A 1 187 ? -10.994 21.252 -3.581 1.00 67.62 187 GLU A C 1
ATOM 1576 O O . GLU A 1 187 ? -11.557 22.055 -4.318 1.00 67.62 187 GLU A O 1
ATOM 1581 N N . MET A 1 188 ? -9.764 21.488 -3.111 1.00 70.00 188 MET A N 1
ATOM 1582 C CA . MET A 1 188 ? -9.010 22.719 -3.376 1.00 70.00 188 MET A CA 1
ATOM 1583 C C . MET A 1 188 ? -8.805 23.005 -4.872 1.00 70.00 188 MET A C 1
ATOM 1585 O O . MET A 1 188 ? -8.799 24.168 -5.270 1.00 70.00 188 MET A O 1
ATOM 1589 N N . PHE A 1 189 ? -8.676 21.970 -5.707 1.00 69.75 189 PHE A N 1
ATOM 1590 C CA . PHE A 1 189 ? -8.525 22.135 -7.156 1.00 69.75 189 PHE A CA 1
ATOM 1591 C C . PHE A 1 189 ? -9.864 22.097 -7.908 1.00 69.75 189 PHE A C 1
ATOM 1593 O O . PHE A 1 189 ? -9.896 22.262 -9.127 1.00 69.75 189 PHE A O 1
ATOM 1600 N N . ASN A 1 190 ? -10.991 21.933 -7.205 1.00 70.25 190 ASN A N 1
ATOM 1601 C CA . ASN A 1 190 ? -12.313 21.920 -7.817 1.00 70.25 190 ASN A CA 1
ATOM 1602 C C . ASN A 1 190 ? -12.819 23.351 -8.066 1.00 70.25 190 ASN A C 1
ATOM 1604 O O . ASN A 1 190 ? -13.292 24.042 -7.158 1.00 70.25 190 ASN A O 1
ATOM 1608 N N . SER A 1 191 ? -12.768 23.776 -9.331 1.00 68.31 191 SER A N 1
ATOM 1609 C CA . SER A 1 191 ? -13.163 25.122 -9.756 1.00 68.31 191 SER A CA 1
ATOM 1610 C C . SER A 1 191 ? -14.613 25.483 -9.444 1.00 68.31 191 SER A C 1
ATOM 1612 O O . SER A 1 191 ? -14.926 26.633 -9.121 1.00 68.31 191 SER A O 1
ATOM 1614 N N . HIS A 1 192 ? -15.505 24.495 -9.424 1.00 70.69 192 HIS A N 1
ATOM 1615 C CA . HIS A 1 192 ? -16.916 24.706 -9.125 1.00 70.69 192 HIS A CA 1
ATOM 1616 C C . HIS A 1 192 ? -17.166 25.200 -7.689 1.00 70.69 192 HIS A C 1
ATOM 1618 O O . HIS A 1 192 ? -18.189 25.841 -7.438 1.00 70.69 192 HIS A O 1
ATOM 1624 N N . LEU A 1 193 ? -16.241 24.968 -6.746 1.00 67.12 193 LEU A N 1
ATOM 1625 C CA . LEU A 1 193 ? -16.400 25.394 -5.349 1.00 67.12 193 LEU A CA 1
ATOM 1626 C C . LEU A 1 193 ? -16.172 26.894 -5.124 1.00 67.12 193 LEU A C 1
ATOM 1628 O O . LEU A 1 193 ? -16.721 27.449 -4.166 1.00 67.12 193 LEU A O 1
ATOM 1632 N N . TYR A 1 194 ? -15.395 27.564 -5.980 1.00 68.44 194 TYR A N 1
ATOM 1633 C CA . TYR A 1 194 ? -15.161 29.012 -5.891 1.00 68.44 194 TYR A CA 1
ATOM 1634 C C . TYR A 1 194 ? -15.859 29.815 -6.993 1.00 68.44 194 TYR A C 1
ATOM 1636 O O . TYR A 1 194 ? -16.122 31.000 -6.792 1.00 68.44 194 TYR A O 1
ATOM 1644 N N . LEU A 1 195 ? -16.235 29.192 -8.115 1.00 68.12 195 LEU A N 1
ATOM 1645 C CA . LEU A 1 195 ? -17.042 29.849 -9.150 1.00 68.12 195 LEU A CA 1
ATOM 1646 C C . LEU A 1 195 ? -18.487 30.094 -8.683 1.00 68.12 195 LEU A C 1
ATOM 1648 O O . LEU A 1 195 ? -19.016 31.184 -8.883 1.00 68.12 195 LEU A O 1
ATOM 1652 N N . ASN A 1 196 ? -19.083 29.155 -7.942 1.00 58.22 196 ASN A N 1
ATOM 1653 C CA . ASN A 1 196 ? -20.452 29.290 -7.419 1.00 58.22 196 ASN A CA 1
ATOM 1654 C C . ASN A 1 196 ? -20.578 30.234 -6.207 1.00 58.22 196 ASN A C 1
ATOM 1656 O O . ASN A 1 196 ? -21.682 30.486 -5.731 1.00 58.22 196 ASN A O 1
ATOM 1660 N N . LYS A 1 197 ? -19.460 30.756 -5.684 1.00 57.97 197 LYS A N 1
ATOM 1661 C CA . LYS A 1 197 ? -19.453 31.736 -4.583 1.00 57.97 197 LYS A CA 1
ATOM 1662 C C . LYS A 1 197 ? -19.461 33.191 -5.064 1.00 57.97 197 LYS A C 1
ATOM 1664 O O . LYS A 1 197 ? -19.630 34.078 -4.237 1.00 57.97 197 LYS A O 1
ATOM 1669 N N . ARG A 1 198 ? -19.271 33.442 -6.368 1.00 54.03 198 ARG A N 1
ATOM 1670 C CA . ARG A 1 198 ? -19.238 34.795 -6.960 1.00 54.03 198 ARG A CA 1
ATOM 1671 C C . ARG A 1 198 ? -20.589 35.282 -7.497 1.00 54.03 198 ARG A C 1
ATOM 1673 O O . ARG A 1 198 ? -20.694 36.438 -7.882 1.00 54.03 198 ARG A O 1
ATOM 1680 N N . THR A 1 199 ? -21.612 34.433 -7.507 1.00 53.09 199 THR A N 1
ATOM 1681 C CA . THR A 1 199 ? -22.982 34.754 -7.940 1.00 53.09 199 THR A CA 1
ATOM 1682 C C . THR A 1 199 ? -23.929 34.909 -6.745 1.00 53.09 199 THR A C 1
ATOM 1684 O O . THR A 1 199 ? -24.948 34.226 -6.647 1.00 53.09 199 THR A O 1
ATOM 1687 N N . LYS A 1 200 ? -23.583 35.805 -5.816 1.00 43.06 200 LYS A N 1
ATOM 1688 C CA . LYS A 1 200 ? -24.500 36.332 -4.799 1.00 43.06 200 LYS A CA 1
ATOM 1689 C C . LYS A 1 200 ? -24.402 37.843 -4.739 1.00 43.06 200 LYS A C 1
ATOM 1691 O O . LYS A 1 200 ? -23.253 38.333 -4.717 1.00 43.06 200 LYS A O 1
#

Foldseek 3Di:
DDPVVVVVVLVCVLVVVLVVLVVVLPDPLPPPLPWFFQKKKKKKWKFFADDDPDDDPDDDRDTDDTQKMWMWMQGLVQCWTKIWIDRDPPDIDIDIDNHNPVSNSLRVQCSRVVPPVVQPPDPDEDEDDPPDPDPDRMWMKMWIWTHTPPDDIYIYIFTPDPVTDDPCVCSNVVSVCSSVVSVPDDCVPVPVVVVVVVPD

Secondary structure (DSSP, 8-state):
--HHHHHHHHHHHHHHHHHHHHHHT-----TT----EEEEEEEEEEEE----S---TT----PPPEEEEEEEEEETTTTEEEEEEESSSS-EEEEEEE-HHHHHHHHHHHHHTTTTGGGTT-SS--B---------SEEEEEEEEEEETTEEEEEEEEESSTTTS-TTHHHHHHHHHHHHHTTS--GGG-THHHHTTS--

Radius of gyration: 21.09 Å; chains: 1; bounding box: 57×58×48 Å

pLDDT: mean 72.12, std 16.84, range [41.62, 97.06]